Protein AF-0000000071057669 (afdb_homodimer)

Organism: NCBI:txid439219

Solvent-accessible surface area (backbone atoms only — not comparable to full-atom values): 16662 Å² total; per-residue (Å²): 126,78,72,50,43,59,30,30,42,30,34,32,38,49,41,35,72,86,78,54,32,31,47,31,31,39,28,47,64,90,80,29,93,71,26,28,34,37,59,43,48,39,70,49,56,90,94,53,52,73,66,57,31,50,41,48,34,33,26,70,47,28,46,32,45,60,46,82,61,35,62,53,33,39,37,37,37,55,43,84,90,78,60,37,38,38,42,30,44,33,28,40,31,69,44,68,46,79,56,79,31,68,32,99,72,26,52,47,43,78,41,47,51,66,41,51,75,70,61,74,53,66,58,16,83,66,39,69,65,53,49,48,38,76,74,36,92,80,28,28,34,42,39,40,48,66,48,98,86,66,45,80,39,80,46,81,61,127,78,72,50,45,59,30,31,43,30,35,34,38,47,41,35,73,86,77,55,33,33,47,30,29,40,28,47,62,90,80,30,92,71,26,28,34,37,59,43,48,38,72,46,57,91,95,53,53,73,66,58,30,52,41,50,33,34,26,71,48,28,44,31,47,61,48,82,59,36,63,52,34,39,38,36,36,54,43,84,90,78,60,36,37,38,41,30,45,32,29,41,31,69,44,67,45,80,56,80,31,66,32,99,71,26,51,46,44,78,41,47,51,67,42,52,74,71,61,75,53,65,57,16,84,66,39,69,64,52,49,48,38,76,72,36,94,77,28,29,34,40,41,42,46,66,47,98,85,66,45,79,39,80,45,80,61

Sequence (314 aa):
MSRSENVILTNMCLIEDGQGNIVMQIRDSDRYDWSGAVLPGGHIENFESLYASVVREVYEETGLTIFHPRLVGMKHFHLRKTGQRYLVFLYKVTEYQGKLRDSEEGKVVWISRKDLEKGRIELAESMTETLQVFESKDISELFYERDESDDLQQYYFMSRSENVILTNMCLIEDGQGNIVMQIRDSDRYDWSGAVLPGGHIENFESLYASVVREVYEETGLTIFHPRLVGMKHFHLRKTGQRYLVFLYKVTEYQGKLRDSEEGKVVWISRKDLEKGRIELAESMTETLQVFESKDISELFYERDESDDLQQYYF

Structure (mmCIF, N/CA/C/O backbone):
data_AF-0000000071057669-model_v1
#
loop_
_entity.id
_entity.type
_entity.pdbx_description
1 polymer '8-oxo-dGTP diphosphatase'
#
loop_
_atom_site.group_PDB
_atom_site.id
_atom_site.type_symbol
_atom_site.label_atom_id
_atom_site.label_alt_id
_atom_site.label_comp_id
_atom_site.label_asym_id
_atom_site.label_entity_id
_atom_site.label_seq_id
_atom_site.pdbx_PDB_ins_code
_atom_site.Cartn_x
_atom_site.Cartn_y
_atom_site.Cartn_z
_atom_site.occupancy
_atom_site.B_iso_or_equiv
_atom_site.auth_seq_id
_atom_site.auth_comp_id
_atom_site.auth_asym_id
_atom_site.auth_atom_id
_atom_site.pdbx_PDB_model_num
ATOM 1 N N . MET A 1 1 ? 17.641 8.203 15.25 1 45.56 1 MET A N 1
ATOM 2 C CA . MET A 1 1 ? 17.844 6.863 14.703 1 45.56 1 MET A CA 1
ATOM 3 C C . MET A 1 1 ? 17.219 6.734 13.32 1 45.56 1 MET A C 1
ATOM 5 O O . MET A 1 1 ? 16.266 7.453 13 1 45.56 1 MET A O 1
ATOM 9 N N . SER A 1 2 ? 17.953 5.938 12.477 1 58.44 2 SER A N 1
ATOM 10 C CA . SER A 1 2 ? 17.594 5.961 11.062 1 58.44 2 SER A CA 1
ATOM 11 C C . SER A 1 2 ? 16.125 5.578 10.859 1 58.44 2 SER A C 1
ATOM 13 O O . SER A 1 2 ? 15.648 4.602 11.438 1 58.44 2 SER A O 1
ATOM 15 N N . ARG A 1 3 ? 15.312 6.438 10.461 1 85.12 3 ARG A N 1
ATOM 16 C CA . ARG A 1 3 ? 13.875 6.258 10.312 1 85.12 3 ARG A CA 1
ATOM 17 C C . ARG A 1 3 ? 13.562 5.293 9.172 1 85.12 3 ARG A C 1
ATOM 19 O O . ARG A 1 3 ? 12.398 4.977 8.922 1 85.12 3 ARG A O 1
ATOM 26 N N . SER A 1 4 ? 14.758 4.699 8.719 1 89.31 4 SER A N 1
ATOM 27 C CA . SER A 1 4 ? 14.594 3.717 7.656 1 89.31 4 SER A CA 1
ATOM 28 C C . SER A 1 4 ? 14.727 2.295 8.188 1 89.31 4 SER A C 1
ATOM 30 O O . SER A 1 4 ? 15.266 2.082 9.281 1 89.31 4 SER A O 1
ATOM 32 N N . GLU A 1 5 ? 14.102 1.32 7.527 1 92.75 5 GLU A N 1
ATOM 33 C CA . GLU A 1 5 ? 14.242 -0.097 7.852 1 92.75 5 GLU A CA 1
ATOM 34 C C . GLU A 1 5 ? 14.477 -0.929 6.594 1 92.75 5 GLU A C 1
ATOM 36 O O . GLU A 1 5 ? 14.141 -0.501 5.488 1 92.75 5 GLU A O 1
ATOM 41 N N . ASN A 1 6 ? 15.195 -2.102 6.805 1 92.69 6 ASN A N 1
ATOM 42 C CA . ASN A 1 6 ? 15.398 -3.037 5.707 1 92.69 6 ASN A CA 1
ATOM 43 C C . ASN A 1 6 ? 14.125 -3.809 5.379 1 92.69 6 ASN A C 1
ATOM 45 O O . ASN A 1 6 ? 13.578 -4.504 6.238 1 92.69 6 ASN A O 1
ATOM 49 N N . VAL A 1 7 ? 13.664 -3.666 4.133 1 97.12 7 VAL A N 1
ATOM 50 C CA . VAL A 1 7 ? 12.367 -4.219 3.754 1 97.12 7 VAL A CA 1
ATOM 51 C C . VAL A 1 7 ? 12.5 -4.996 2.447 1 97.12 7 VAL A C 1
ATOM 53 O O . VAL A 1 7 ? 13.203 -4.566 1.529 1 97.12 7 VAL A O 1
ATOM 56 N N . ILE A 1 8 ? 11.945 -6.156 2.416 1 97.75 8 ILE A N 1
ATOM 57 C CA . ILE A 1 8 ? 11.742 -6.859 1.155 1 97.75 8 ILE A CA 1
ATOM 58 C C . ILE A 1 8 ? 10.414 -6.438 0.535 1 97.75 8 ILE A C 1
ATOM 60 O O . ILE A 1 8 ? 9.359 -6.547 1.171 1 97.75 8 ILE A O 1
ATOM 64 N N . LEU A 1 9 ? 10.445 -5.934 -0.672 1 98.44 9 LEU A N 1
ATOM 65 C CA . LEU A 1 9 ? 9.266 -5.445 -1.375 1 98.44 9 LEU A CA 1
ATOM 66 C C . LEU A 1 9 ? 8.859 -6.41 -2.484 1 98.44 9 LEU A C 1
ATOM 68 O O . LEU A 1 9 ? 9.68 -6.758 -3.342 1 98.44 9 LEU A O 1
ATOM 72 N N . THR A 1 10 ? 7.59 -6.824 -2.475 1 98.56 10 THR A N 1
ATOM 73 C CA . THR A 1 10 ? 7.059 -7.719 -3.496 1 98.56 10 THR A CA 1
ATOM 74 C C . THR A 1 10 ? 5.637 -7.316 -3.881 1 98.56 10 THR A C 1
ATOM 76 O O . THR A 1 10 ? 5.047 -6.43 -3.256 1 98.56 10 THR A O 1
ATOM 79 N N . ASN A 1 11 ? 5.184 -7.855 -4.926 1 98.69 11 ASN A N 1
ATOM 80 C CA . ASN A 1 11 ? 3.797 -7.66 -5.34 1 98.69 11 ASN A CA 1
ATOM 81 C C . ASN A 1 11 ? 3.127 -8.984 -5.695 1 98.69 11 ASN A C 1
ATOM 83 O O . ASN A 1 11 ? 3.801 -10.008 -5.84 1 98.69 11 ASN A O 1
ATOM 87 N N . MET A 1 12 ? 1.892 -9.008 -5.656 1 98.62 12 MET A N 1
ATOM 88 C CA . MET A 1 12 ? 1.019 -10.062 -6.164 1 98.62 12 MET A CA 1
ATOM 89 C C . MET A 1 12 ? -0.154 -9.469 -6.941 1 98.62 12 MET A C 1
ATOM 91 O O . MET A 1 12 ? -0.666 -8.406 -6.586 1 98.62 12 MET A O 1
ATOM 95 N N . CYS A 1 13 ? -0.623 -10.211 -7.914 1 98.81 13 CYS A N 1
ATOM 96 C CA . CYS A 1 13 ? -1.657 -9.648 -8.773 1 98.81 13 CYS A CA 1
ATOM 97 C C . CYS A 1 13 ? -2.754 -10.672 -9.047 1 98.81 13 CYS A C 1
ATOM 99 O O . CYS A 1 13 ? -2.473 -11.797 -9.469 1 98.81 13 CYS A O 1
ATOM 101 N N . LEU A 1 14 ? -3.918 -10.336 -8.766 1 98.75 14 LEU A N 1
ATOM 102 C CA . LEU A 1 14 ? -5.086 -11.117 -9.164 1 98.75 14 LEU A CA 1
ATOM 103 C C . LEU A 1 14 ? -5.629 -10.641 -10.508 1 98.75 14 LEU A C 1
ATOM 105 O O . LEU A 1 14 ? -6.164 -9.531 -10.609 1 98.75 14 LEU A O 1
ATOM 109 N N . ILE A 1 15 ? -5.449 -11.383 -11.523 1 98.81 15 ILE A N 1
ATOM 110 C CA . ILE A 1 15 ? -5.973 -11.109 -12.859 1 98.81 15 ILE A CA 1
ATOM 111 C C . ILE A 1 15 ? -7.293 -11.852 -13.062 1 98.81 15 ILE A C 1
ATOM 113 O O . ILE A 1 15 ? -7.348 -13.078 -12.938 1 98.81 15 ILE A O 1
ATOM 117 N N . GLU A 1 16 ? -8.281 -11.164 -13.328 1 98 16 GLU A N 1
ATOM 118 C CA . GLU A 1 16 ? -9.578 -11.812 -13.516 1 98 16 GLU A CA 1
ATOM 119 C C . GLU A 1 16 ? -10.164 -11.484 -14.891 1 98 16 GLU A C 1
ATOM 121 O O . GLU A 1 16 ? -9.906 -10.406 -15.438 1 98 16 GLU A O 1
ATOM 126 N N . ASP A 1 17 ? -11 -12.383 -15.453 1 97.25 17 ASP A N 1
ATOM 127 C CA . ASP A 1 17 ? -11.516 -12.219 -16.812 1 97.25 17 ASP A CA 1
ATOM 128 C C . ASP A 1 17 ? -12.953 -11.703 -16.797 1 97.25 17 ASP A C 1
ATOM 130 O O . ASP A 1 17 ? -13.586 -11.586 -17.844 1 97.25 17 ASP A O 1
ATOM 134 N N . GLY A 1 18 ? -13.547 -11.453 -15.711 1 94.19 18 GLY A N 1
ATOM 135 C CA . GLY A 1 18 ? -14.922 -10.984 -15.617 1 94.19 18 GLY A CA 1
ATOM 136 C C . GLY A 1 18 ? -15.938 -12.109 -15.719 1 94.19 18 GLY A C 1
ATOM 137 O O . GLY A 1 18 ? -17.141 -11.867 -15.625 1 94.19 18 GLY A O 1
ATOM 138 N N . GLN A 1 19 ? -15.477 -13.328 -15.883 1 95.31 19 GLN A N 1
ATOM 139 C CA . GLN A 1 19 ? -16.359 -14.477 -16.031 1 95.31 19 GLN A CA 1
ATOM 140 C C . GLN A 1 19 ? -16.172 -15.461 -14.875 1 95.31 19 GLN A C 1
ATOM 142 O O . GLN A 1 19 ? -16.562 -16.625 -14.977 1 95.31 19 GLN A O 1
ATOM 147 N N . GLY A 1 20 ? -15.523 -14.977 -13.875 1 95.31 20 GLY A N 1
ATOM 148 C CA . GLY A 1 20 ? -15.375 -15.812 -12.695 1 95.31 20 GLY A CA 1
ATOM 149 C C . GLY A 1 20 ? -14.07 -16.594 -12.672 1 95.31 20 GLY A C 1
ATOM 150 O O . GLY A 1 20 ? -13.898 -17.484 -11.844 1 95.31 20 GLY A O 1
ATOM 151 N N . ASN A 1 21 ? -13.18 -16.312 -13.57 1 97.75 21 ASN A N 1
ATOM 152 C CA . ASN A 1 21 ? -11.891 -17 -13.609 1 97.75 21 ASN A CA 1
ATOM 153 C C . ASN A 1 21 ? -10.75 -16.047 -13.227 1 97.75 21 ASN A C 1
ATOM 155 O O . ASN A 1 21 ? -10.805 -14.859 -13.531 1 97.75 21 ASN A O 1
ATOM 159 N N . ILE A 1 22 ? -9.758 -16.672 -12.578 1 98.38 22 ILE A N 1
ATOM 160 C CA . ILE A 1 22 ? -8.562 -15.914 -12.242 1 98.38 22 ILE A CA 1
ATOM 161 C C . ILE A 1 22 ? -7.32 -16.656 -12.719 1 98.38 22 ILE A C 1
ATOM 163 O O . ILE A 1 22 ? -7.359 -17.875 -12.914 1 98.38 22 ILE A O 1
ATOM 167 N N . VAL A 1 23 ? -6.199 -15.961 -12.945 1 98.38 23 VAL A N 1
ATOM 168 C CA . VAL A 1 23 ? -4.934 -16.547 -13.367 1 98.38 23 VAL A CA 1
ATOM 169 C C . VAL A 1 23 ? -4.129 -16.969 -12.133 1 98.38 23 VAL A C 1
ATOM 171 O O . VAL A 1 23 ? -3.908 -16.172 -11.227 1 98.38 23 VAL A O 1
ATOM 174 N N . MET A 1 24 ? -3.697 -18.188 -12.109 1 97.56 24 MET A N 1
ATOM 175 C CA . MET A 1 24 ? -2.801 -18.656 -11.055 1 97.56 24 MET A CA 1
ATOM 176 C C . MET A 1 24 ? -1.638 -19.453 -11.641 1 97.56 24 MET A C 1
ATOM 178 O O . MET A 1 24 ? -1.725 -19.953 -12.758 1 97.56 24 MET A O 1
ATOM 182 N N . GLN A 1 25 ? -0.583 -19.406 -10.906 1 95.88 25 GLN A N 1
ATOM 183 C CA . GLN A 1 25 ? 0.592 -20.219 -11.219 1 95.88 25 GLN A CA 1
ATOM 184 C C . GLN A 1 25 ? 0.682 -21.422 -10.297 1 95.88 25 GLN A C 1
ATOM 186 O O . GLN A 1 25 ? 0.609 -21.297 -9.078 1 95.88 25 GLN A O 1
ATOM 191 N N . ILE A 1 26 ? 0.796 -22.562 -10.883 1 93.56 26 ILE A N 1
ATOM 192 C CA . ILE A 1 26 ? 0.936 -23.797 -10.109 1 93.56 26 ILE A CA 1
ATOM 193 C C . ILE A 1 26 ? 2.416 -24.094 -9.875 1 93.56 26 ILE A C 1
ATOM 195 O O . ILE A 1 26 ? 3.146 -24.406 -10.812 1 93.56 26 ILE A O 1
ATOM 199 N N . ARG A 1 27 ? 2.773 -23.906 -8.656 1 87.69 27 ARG A N 1
ATOM 200 C CA . ARG A 1 27 ? 4.172 -24.156 -8.32 1 87.69 27 ARG A CA 1
ATOM 201 C C . ARG A 1 27 ? 4.398 -25.609 -7.965 1 87.69 27 ARG A C 1
ATOM 203 O O . ARG A 1 27 ? 3.59 -26.219 -7.254 1 87.69 27 ARG A O 1
ATOM 210 N N . ASP A 1 28 ? 5.434 -26.078 -8.484 1 76.94 28 ASP A N 1
ATOM 211 C CA . ASP A 1 28 ? 5.777 -27.484 -8.336 1 76.94 28 ASP A CA 1
ATOM 212 C C . ASP A 1 28 ? 6.383 -27.766 -6.965 1 76.94 28 ASP A C 1
ATOM 214 O O . ASP A 1 28 ? 7.309 -27.078 -6.539 1 76.94 28 ASP A O 1
ATOM 218 N N . SER A 1 29 ? 5.91 -28.766 -6.27 1 68.62 29 SER A N 1
ATOM 219 C CA . SER A 1 29 ? 6.348 -29.141 -4.93 1 68.62 29 SER A CA 1
ATOM 220 C C . SER A 1 29 ? 7.801 -29.594 -4.93 1 68.62 29 SER A C 1
ATOM 222 O O . SER A 1 29 ? 8.477 -29.531 -3.9 1 68.62 29 SER A O 1
ATOM 224 N N . ASP A 1 30 ? 8.148 -30.094 -6.023 1 68.06 30 ASP A N 1
ATOM 225 C CA . ASP A 1 30 ? 9.523 -30.578 -6.066 1 68.06 30 ASP A CA 1
ATOM 226 C C . ASP A 1 30 ? 10.523 -29.438 -6.09 1 68.06 30 ASP A C 1
ATOM 228 O O . ASP A 1 30 ? 11.688 -29.609 -5.727 1 68.06 30 ASP A O 1
ATOM 232 N N . ARG A 1 31 ? 10.031 -28.281 -6.453 1 65.62 31 ARG A N 1
ATOM 233 C CA . ARG A 1 31 ? 10.945 -27.172 -6.703 1 65.62 31 ARG A CA 1
ATOM 234 C C . ARG A 1 31 ? 10.766 -26.062 -5.664 1 65.62 31 ARG A C 1
ATOM 236 O O . ARG A 1 31 ? 11.695 -25.312 -5.391 1 65.62 31 ARG A O 1
ATOM 243 N N . TYR A 1 32 ? 9.5 -26.125 -5.098 1 68.19 32 TYR A N 1
ATOM 244 C CA . TYR A 1 32 ? 9.227 -24.969 -4.242 1 68.19 32 TYR A CA 1
ATOM 245 C C . TYR A 1 32 ? 8.719 -25.406 -2.877 1 68.19 32 TYR A C 1
ATOM 247 O O . TYR A 1 32 ? 7.891 -26.328 -2.781 1 68.19 32 TYR A O 1
ATOM 255 N N . ASP A 1 33 ? 9.273 -24.828 -1.862 1 66.19 33 ASP A N 1
ATOM 256 C CA . ASP A 1 33 ? 8.75 -25.047 -0.52 1 66.19 33 ASP A CA 1
ATOM 257 C C . ASP A 1 33 ? 7.312 -24.531 -0.404 1 66.19 33 ASP A C 1
ATOM 259 O O . ASP A 1 33 ? 6.477 -25.156 0.256 1 66.19 33 ASP A O 1
ATOM 263 N N . TRP A 1 34 ? 7.18 -23.469 -1.104 1 67.56 34 TRP A N 1
ATOM 264 C CA . TRP A 1 34 ? 5.852 -22.859 -1.199 1 67.56 34 TRP A CA 1
ATOM 265 C C . TRP A 1 34 ? 5.102 -23.406 -2.412 1 67.56 34 TRP A C 1
ATOM 267 O O . TRP A 1 34 ? 5.012 -22.719 -3.441 1 67.56 34 TRP A O 1
ATOM 277 N N . SER A 1 35 ? 4.531 -24.672 -2.24 1 80.88 35 SER A N 1
ATOM 278 C CA . SER A 1 35 ? 3.918 -25.391 -3.352 1 80.88 35 SER A CA 1
ATOM 279 C C . SER A 1 35 ? 2.408 -25.172 -3.387 1 80.88 35 SER A C 1
ATOM 281 O O . SER A 1 35 ? 1.811 -24.781 -2.385 1 80.88 35 SER A O 1
ATOM 283 N N . GLY A 1 36 ? 1.911 -25.328 -4.617 1 91.75 36 GLY A N 1
ATOM 284 C CA . GLY A 1 36 ? 0.492 -25.109 -4.844 1 91.75 36 GLY A CA 1
ATOM 285 C C . GLY A 1 36 ? 0.209 -23.922 -5.75 1 91.75 36 GLY A C 1
ATOM 286 O O . GLY A 1 36 ? 1.124 -23.375 -6.371 1 91.75 36 GLY A O 1
ATOM 287 N N . ALA A 1 37 ? -1.089 -23.594 -5.816 1 95.56 37 ALA A N 1
ATOM 288 C CA . ALA A 1 37 ? -1.513 -22.484 -6.672 1 95.56 37 ALA A CA 1
ATOM 289 C C . ALA A 1 37 ? -1.277 -21.141 -5.992 1 95.56 37 ALA A C 1
ATOM 291 O O . ALA A 1 37 ? -1.647 -20.953 -4.828 1 95.56 37 ALA A O 1
ATOM 292 N N . VAL A 1 38 ? -0.655 -20.266 -6.688 1 96.38 38 VAL A N 1
ATOM 293 C CA . VAL A 1 38 ? -0.36 -18.938 -6.176 1 96.38 38 VAL A CA 1
ATOM 294 C C . VAL A 1 38 ? -0.721 -17.891 -7.223 1 96.38 38 VAL A C 1
ATOM 296 O O . VAL A 1 38 ? -0.849 -18.203 -8.406 1 96.38 38 VAL A O 1
ATOM 299 N N . LEU A 1 39 ? -0.945 -16.719 -6.812 1 97.81 39 LEU A N 1
ATOM 300 C CA . LEU A 1 39 ? -1.075 -15.594 -7.738 1 97.81 39 LEU A CA 1
ATOM 301 C C . LEU A 1 39 ? 0.286 -15.172 -8.281 1 97.81 39 LEU A C 1
ATOM 303 O O . LEU A 1 39 ? 1.296 -15.266 -7.578 1 97.81 39 LEU A O 1
ATOM 307 N N . PRO A 1 40 ? 0.319 -14.75 -9.508 1 97.5 40 PRO A N 1
ATOM 308 C CA . PRO A 1 40 ? 1.592 -14.25 -10.031 1 97.5 40 PRO A CA 1
ATOM 309 C C . PRO A 1 40 ? 2.07 -12.992 -9.312 1 97.5 40 PRO A C 1
ATOM 311 O O . PRO A 1 40 ? 1.257 -12.234 -8.773 1 97.5 40 PRO A O 1
ATOM 314 N N . GLY A 1 41 ? 3.293 -12.75 -9.25 1 97.12 41 GLY A N 1
ATOM 315 C CA . GLY A 1 41 ? 3.941 -11.625 -8.602 1 97.12 41 GLY A CA 1
ATOM 316 C C . GLY A 1 41 ? 5.426 -11.836 -8.383 1 97.12 41 GLY A C 1
ATOM 317 O O . GLY A 1 41 ? 5.98 -12.859 -8.781 1 97.12 41 GLY A O 1
ATOM 318 N N . GLY A 1 42 ? 6.043 -10.867 -7.762 1 96.75 42 GLY A N 1
ATOM 319 C CA . GLY A 1 42 ? 7.473 -10.992 -7.539 1 96.75 42 GLY A CA 1
ATOM 320 C C . GLY A 1 42 ? 8.086 -9.789 -6.852 1 96.75 42 GLY A C 1
ATOM 321 O O . GLY A 1 42 ? 7.367 -8.977 -6.258 1 96.75 42 GLY A O 1
ATOM 322 N N . HIS A 1 43 ? 9.359 -9.734 -6.914 1 97.75 43 HIS A N 1
ATOM 323 C CA . HIS A 1 43 ? 10.102 -8.695 -6.211 1 97.75 43 HIS A CA 1
ATOM 324 C C . HIS A 1 43 ? 10.008 -7.363 -6.941 1 97.75 43 HIS A C 1
ATOM 326 O O . HIS A 1 43 ? 9.945 -7.328 -8.172 1 97.75 43 HIS A O 1
ATOM 332 N N . ILE A 1 44 ? 9.945 -6.336 -6.176 1 98.06 44 ILE A N 1
ATOM 333 C CA . ILE A 1 44 ? 10.039 -4.977 -6.699 1 98.06 44 ILE A CA 1
ATOM 334 C C . ILE A 1 44 ? 11.492 -4.523 -6.707 1 98.06 44 ILE A C 1
ATOM 336 O O . ILE A 1 44 ? 12.164 -4.535 -5.668 1 98.06 44 ILE A O 1
ATOM 340 N N . GLU A 1 45 ? 12.016 -4.133 -7.816 1 96.38 45 GLU A N 1
ATOM 341 C CA . GLU A 1 45 ? 13.414 -3.729 -7.938 1 96.38 45 GLU A CA 1
ATOM 342 C C . GLU A 1 45 ? 13.617 -2.295 -7.457 1 96.38 45 GLU A C 1
ATOM 344 O O . GLU A 1 45 ? 12.695 -1.485 -7.488 1 96.38 45 GLU A O 1
ATOM 349 N N . ASN A 1 46 ? 14.797 -2.041 -7.082 1 94.31 46 ASN A N 1
ATOM 350 C CA . ASN A 1 46 ? 15.133 -0.686 -6.656 1 94.31 46 ASN A CA 1
ATOM 351 C C . ASN A 1 46 ? 14.906 0.327 -7.773 1 94.31 46 ASN A C 1
ATOM 353 O O . ASN A 1 46 ? 15.234 0.062 -8.93 1 94.31 46 ASN A O 1
ATOM 357 N N . PHE A 1 47 ? 14.18 1.485 -7.477 1 94.12 47 PHE A N 1
ATOM 358 C CA . PHE A 1 47 ? 13.938 2.646 -8.32 1 94.12 47 PHE A CA 1
ATOM 359 C C . PHE A 1 47 ? 12.812 2.371 -9.312 1 94.12 47 PHE A C 1
ATOM 361 O O . PHE A 1 47 ? 12.5 3.215 -10.156 1 94.12 47 PHE A O 1
ATOM 368 N N . GLU A 1 48 ? 12.242 1.202 -9.172 1 95.62 48 GLU A N 1
ATOM 369 C CA . GLU A 1 48 ? 11.055 0.865 -9.953 1 95.62 48 GLU A CA 1
ATOM 370 C C . GLU A 1 48 ? 9.781 1.324 -9.258 1 95.62 48 GLU A C 1
ATOM 372 O O . GLU A 1 48 ? 9.672 1.223 -8.031 1 95.62 48 GLU A O 1
ATOM 377 N N . SER A 1 49 ? 8.812 1.881 -10.062 1 98.12 49 SER A N 1
ATOM 378 C CA . SER A 1 49 ? 7.504 2.129 -9.469 1 98.12 49 SER A CA 1
ATOM 379 C C . SER A 1 49 ? 6.801 0.824 -9.109 1 98.12 49 SER A C 1
ATOM 381 O O . SER A 1 49 ? 7.16 -0.24 -9.617 1 98.12 49 SER A O 1
ATOM 383 N N . LEU A 1 50 ? 5.859 0.89 -8.25 1 98.75 50 LEU A N 1
ATOM 384 C CA . LEU A 1 50 ? 5.07 -0.286 -7.902 1 98.75 50 LEU A CA 1
ATOM 385 C C . LEU A 1 50 ? 4.293 -0.799 -9.109 1 98.75 50 LEU A C 1
ATOM 387 O O . LEU A 1 50 ? 4.277 -2.002 -9.375 1 98.75 50 LEU A O 1
ATOM 391 N N . TYR A 1 51 ? 3.818 0.117 -9.875 1 98.56 51 TYR A N 1
ATOM 392 C CA . TYR A 1 51 ? 3.094 -0.179 -11.102 1 98.56 51 TYR A CA 1
ATOM 393 C C . TYR A 1 51 ? 3.984 -0.913 -12.102 1 98.56 51 TYR A C 1
ATOM 395 O O . TYR A 1 51 ? 3.611 -1.97 -12.617 1 98.56 51 TYR A O 1
ATOM 403 N N . ALA A 1 52 ? 5.117 -0.354 -12.359 1 98.5 52 ALA A N 1
ATOM 404 C CA . ALA A 1 52 ? 6.023 -0.957 -13.336 1 98.5 52 ALA A CA 1
ATOM 405 C C . ALA A 1 52 ? 6.414 -2.371 -12.914 1 98.5 52 ALA A C 1
ATOM 407 O O . ALA A 1 52 ? 6.543 -3.262 -13.758 1 98.5 52 ALA A O 1
ATOM 408 N N . SER A 1 53 ? 6.609 -2.547 -11.641 1 98.62 53 SER A N 1
ATOM 409 C CA . SER A 1 53 ? 7.023 -3.85 -11.141 1 98.62 53 SER A CA 1
ATOM 410 C C .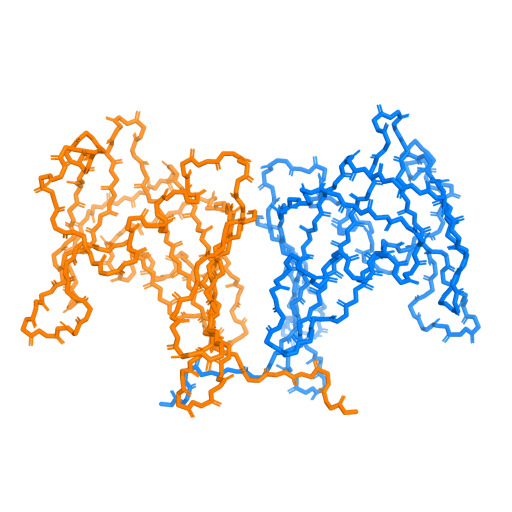 SER A 1 53 ? 5.945 -4.902 -11.383 1 98.62 53 SER A C 1
ATOM 412 O O . SER A 1 53 ? 6.246 -6.016 -11.82 1 98.62 53 SER A O 1
ATOM 414 N N . VAL A 1 54 ? 4.656 -4.598 -11.086 1 98.81 54 VAL A N 1
ATOM 415 C CA . VAL A 1 54 ? 3.604 -5.602 -11.219 1 98.81 54 VAL A CA 1
ATOM 416 C C . VAL A 1 54 ? 3.355 -5.898 -12.695 1 98.81 54 VAL A C 1
ATOM 418 O O . VAL A 1 54 ? 3.107 -7.047 -13.07 1 98.81 54 VAL A O 1
ATOM 421 N N . VAL A 1 55 ? 3.473 -4.895 -13.531 1 98.75 55 VAL A N 1
ATOM 422 C CA . VAL A 1 55 ? 3.33 -5.102 -14.969 1 98.75 55 VAL A CA 1
ATOM 423 C C . VAL A 1 55 ? 4.449 -6.008 -15.477 1 98.75 55 VAL A C 1
ATOM 425 O O . VAL A 1 55 ? 4.195 -6.965 -16.219 1 98.75 55 VAL A O 1
ATOM 428 N N . ARG A 1 56 ? 5.672 -5.742 -15.047 1 98.56 56 ARG A N 1
ATOM 429 C CA . ARG A 1 56 ? 6.832 -6.527 -15.461 1 98.56 56 ARG A CA 1
ATOM 430 C C . ARG A 1 56 ? 6.719 -7.969 -14.977 1 98.56 56 ARG A C 1
ATOM 432 O O . ARG A 1 56 ? 6.844 -8.906 -15.758 1 98.56 56 ARG A O 1
ATOM 439 N N . GLU A 1 57 ? 6.484 -8.18 -13.641 1 98 57 GLU A N 1
ATOM 440 C CA . GLU A 1 57 ? 6.434 -9.508 -13.047 1 98 57 GLU A CA 1
ATOM 441 C C . GLU A 1 57 ? 5.328 -10.352 -13.672 1 98 57 GLU A C 1
ATOM 443 O O . GLU A 1 57 ? 5.52 -11.539 -13.945 1 98 57 GLU A O 1
ATOM 448 N N . VAL A 1 58 ? 4.133 -9.766 -13.922 1 98.31 58 VAL A N 1
ATOM 449 C CA . VAL A 1 58 ? 3.02 -10.492 -14.508 1 98.31 58 VAL A CA 1
ATOM 450 C C . VAL A 1 58 ? 3.383 -10.938 -15.93 1 98.31 58 VAL A C 1
ATOM 452 O O . VAL A 1 58 ? 3.141 -12.078 -16.312 1 98.31 58 VAL A O 1
ATOM 455 N N . TYR A 1 59 ? 3.979 -10.031 -16.641 1 98.31 59 TYR A N 1
ATOM 456 C CA . TYR A 1 59 ? 4.375 -10.391 -18 1 98.31 59 TYR A CA 1
ATOM 457 C C . TYR A 1 59 ? 5.398 -11.523 -18 1 98.31 59 TYR A C 1
ATOM 459 O O . TYR A 1 59 ? 5.258 -12.5 -18.734 1 98.31 59 TYR A O 1
ATOM 467 N N . GLU A 1 60 ? 6.418 -11.383 -17.219 1 97.12 60 GLU A N 1
ATOM 468 C CA . GLU A 1 60 ? 7.492 -12.367 -17.141 1 97.12 60 GLU A CA 1
ATOM 469 C C . GLU A 1 60 ? 6.953 -13.742 -16.75 1 97.12 60 GLU A C 1
ATOM 471 O O . GLU A 1 60 ? 7.41 -14.758 -17.266 1 97.12 60 GLU A O 1
ATOM 476 N N . GLU A 1 61 ? 5.961 -13.773 -15.852 1 96.69 61 GLU A N 1
ATOM 477 C CA . GLU A 1 61 ? 5.527 -15.047 -15.281 1 96.69 61 GLU A CA 1
ATOM 478 C C . GLU A 1 61 ? 4.371 -15.648 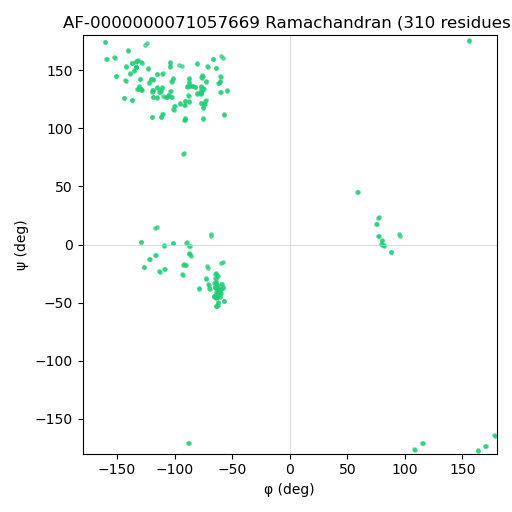-16.078 1 96.69 61 GLU A C 1
ATOM 480 O O . GLU A 1 61 ? 4.176 -16.859 -16.078 1 96.69 61 GLU A O 1
ATOM 485 N N . THR A 1 62 ? 3.557 -14.82 -16.781 1 97.75 62 THR A N 1
ATOM 486 C CA . THR A 1 62 ? 2.307 -15.352 -17.312 1 97.75 62 THR A CA 1
ATOM 487 C C . THR A 1 62 ? 2.203 -15.086 -18.812 1 97.75 62 THR A C 1
ATOM 489 O O . THR A 1 62 ? 1.362 -15.68 -19.484 1 97.75 62 THR A O 1
ATOM 492 N N . GLY A 1 63 ? 2.957 -14.148 -19.328 1 97.94 63 GLY A N 1
ATOM 493 C CA . GLY A 1 63 ? 2.863 -13.758 -20.719 1 97.94 63 GLY A CA 1
ATOM 494 C C . GLY A 1 63 ? 1.83 -12.672 -20.953 1 97.94 63 GLY A C 1
ATOM 495 O O . GLY A 1 63 ? 1.761 -12.102 -22.047 1 97.94 63 GLY A O 1
ATOM 496 N N . LEU A 1 64 ? 1.061 -12.281 -20.016 1 98.5 64 LEU A N 1
ATOM 497 C CA . LEU A 1 64 ? 0.017 -11.281 -20.188 1 98.5 64 LEU A CA 1
ATOM 498 C C . LEU A 1 64 ? 0.566 -9.875 -19.938 1 98.5 64 LEU A C 1
ATOM 500 O O . LEU A 1 64 ? 1.357 -9.672 -19.016 1 98.5 64 LEU A O 1
ATOM 504 N N . THR A 1 65 ? 0.224 -8.953 -20.766 1 98.69 65 THR A N 1
ATOM 505 C CA . THR A 1 65 ? 0.396 -7.531 -20.5 1 98.69 65 THR A CA 1
ATOM 506 C C . THR A 1 65 ? -0.853 -6.953 -19.844 1 98.69 65 THR A C 1
ATOM 508 O O . THR A 1 65 ? -1.947 -7.023 -20.406 1 98.69 65 THR A O 1
ATOM 511 N N . ILE A 1 66 ? -0.686 -6.445 -18.688 1 98.75 66 ILE A N 1
ATOM 512 C CA . ILE A 1 66 ? -1.848 -5.945 -17.953 1 98.75 66 ILE A CA 1
ATOM 513 C C . ILE A 1 66 ? -1.879 -4.422 -18.016 1 98.75 66 ILE A C 1
ATOM 515 O O . ILE A 1 66 ? -0.841 -3.779 -18.188 1 98.75 66 ILE A O 1
ATOM 519 N N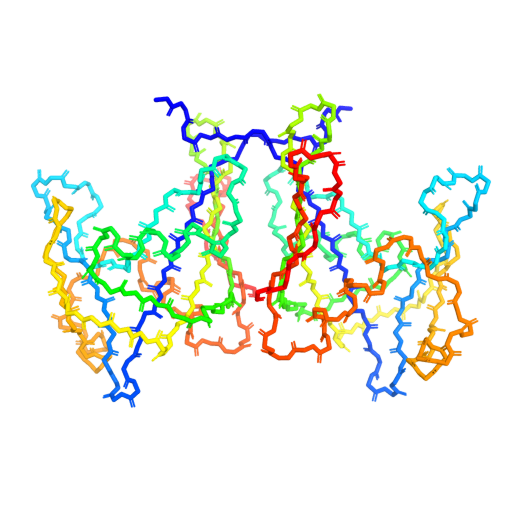 . PHE A 1 67 ? -3.098 -3.887 -17.828 1 98.19 67 PHE A N 1
ATOM 520 C CA . PHE A 1 67 ? -3.312 -2.445 -17.859 1 98.19 67 PHE A CA 1
ATOM 521 C C . PHE A 1 67 ? -4.117 -1.983 -16.656 1 98.19 67 PHE A C 1
ATOM 523 O O . PHE A 1 67 ? -5.07 -2.652 -16.25 1 98.19 67 PHE A O 1
ATOM 530 N N . HIS A 1 68 ? -3.705 -0.908 -16.047 1 97.31 68 HIS A N 1
ATOM 531 C CA . HIS A 1 68 ? -4.406 -0.209 -14.984 1 97.31 68 HIS A CA 1
ATOM 532 C C . HIS A 1 68 ? -4.633 -1.123 -13.781 1 97.31 68 HIS A C 1
ATOM 534 O O . HIS A 1 68 ? -5.75 -1.218 -13.273 1 97.31 68 HIS A O 1
ATOM 540 N N . PRO A 1 69 ? -3.584 -1.854 -13.391 1 98.12 69 PRO A N 1
ATOM 541 C CA . PRO A 1 69 ? -3.764 -2.588 -12.133 1 98.12 69 PRO A CA 1
ATOM 542 C C . PRO A 1 69 ? -4.043 -1.666 -10.945 1 98.12 69 PRO A C 1
ATOM 544 O O . PRO A 1 69 ? -3.486 -0.568 -10.867 1 98.12 69 PRO A O 1
ATOM 547 N N . ARG A 1 70 ? -4.859 -2.148 -10.07 1 95.94 70 ARG A N 1
ATOM 548 C CA . ARG A 1 70 ? -5.23 -1.345 -8.914 1 95.94 70 ARG A CA 1
ATOM 549 C C . ARG A 1 70 ? -4.73 -1.982 -7.621 1 95.94 70 ARG A C 1
ATOM 551 O O . ARG A 1 70 ? -4.852 -3.193 -7.43 1 95.94 70 ARG A O 1
ATOM 558 N N . LEU A 1 71 ? -4.156 -1.139 -6.781 1 97.88 71 LEU A N 1
ATOM 559 C CA . LEU A 1 71 ? -3.777 -1.597 -5.449 1 97.88 71 LEU A CA 1
ATOM 560 C C . LEU A 1 71 ? -5.008 -1.781 -4.57 1 97.88 71 LEU A C 1
ATOM 562 O O . LEU A 1 71 ? -5.777 -0.839 -4.363 1 97.88 71 LEU A O 1
ATOM 566 N N . VAL A 1 72 ? -5.191 -2.99 -4.008 1 96.62 72 VAL A N 1
ATOM 567 C CA . VAL A 1 72 ? -6.426 -3.221 -3.262 1 96.62 72 VAL A CA 1
ATOM 568 C C . VAL A 1 72 ? -6.098 -3.492 -1.794 1 96.62 72 VAL A C 1
ATOM 570 O O . VAL A 1 72 ? -7 -3.553 -0.953 1 96.62 72 VAL A O 1
ATOM 573 N N . GLY A 1 73 ? -4.809 -3.666 -1.489 1 97.88 73 GLY A N 1
ATOM 574 C CA . GLY A 1 73 ? -4.426 -3.914 -0.108 1 97.88 73 GLY A CA 1
ATOM 575 C C . GLY A 1 73 ? -2.977 -4.336 0.044 1 97.88 73 GLY A C 1
ATOM 576 O O . GLY A 1 73 ? -2.191 -4.23 -0.901 1 97.88 73 GLY A O 1
ATOM 577 N N . MET A 1 74 ? -2.658 -4.703 1.265 1 98.75 74 MET A N 1
ATOM 578 C CA . MET A 1 74 ? -1.313 -5.121 1.649 1 98.75 74 MET A CA 1
ATOM 579 C C . MET A 1 74 ? -1.349 -6.445 2.402 1 98.75 74 MET A C 1
ATOM 581 O O . MET A 1 74 ? -2.279 -6.707 3.168 1 98.75 74 MET A O 1
ATOM 585 N N . LYS A 1 75 ? -0.381 -7.188 2.123 1 98.62 75 LYS A N 1
ATOM 586 C CA . LYS A 1 75 ? -0.009 -8.305 2.986 1 98.62 75 LYS A CA 1
ATOM 587 C C . LYS A 1 75 ? 1.413 -8.141 3.516 1 98.62 75 LYS A C 1
ATOM 589 O O . LYS A 1 75 ? 2.326 -7.797 2.762 1 98.62 75 LYS A O 1
ATOM 594 N N . HIS A 1 76 ? 1.609 -8.352 4.84 1 98.44 76 HIS A N 1
ATOM 595 C CA . HIS A 1 76 ? 2.994 -8.203 5.273 1 98.44 76 HIS A CA 1
ATOM 596 C C . HIS A 1 76 ? 3.236 -8.914 6.598 1 98.44 76 HIS A C 1
ATOM 598 O O . HIS A 1 76 ? 2.287 -9.25 7.312 1 98.44 76 HIS A O 1
ATOM 604 N N . PHE A 1 77 ? 4.43 -9.188 6.867 1 97.56 77 PHE A N 1
ATOM 605 C CA . PHE A 1 77 ? 4.934 -9.891 8.039 1 97.56 77 PHE A CA 1
ATOM 606 C C . PHE A 1 77 ? 6.418 -9.617 8.234 1 97.56 77 PHE A C 1
ATOM 608 O O . PHE A 1 77 ? 7.039 -8.906 7.441 1 97.56 77 PHE A O 1
ATOM 615 N N . HIS A 1 78 ? 6.957 -10.117 9.336 1 96.38 78 HIS A N 1
ATOM 616 C CA . HIS A 1 78 ? 8.398 -10.062 9.586 1 96.38 78 HIS A CA 1
ATOM 617 C C . HIS A 1 78 ? 9.016 -11.453 9.57 1 96.38 78 HIS A C 1
ATOM 619 O O . HIS A 1 78 ? 8.469 -12.383 10.172 1 96.38 78 HIS A O 1
ATOM 625 N N . LEU A 1 79 ? 10.086 -11.531 8.828 1 94.5 79 LEU A N 1
ATOM 626 C CA . LEU A 1 79 ? 10.789 -12.805 8.758 1 94.5 79 LEU A CA 1
ATOM 627 C C . LEU A 1 79 ? 11.305 -13.219 10.125 1 94.5 79 LEU A C 1
ATOM 629 O O . LEU A 1 79 ? 11.891 -12.406 10.844 1 94.5 79 LEU A O 1
ATOM 633 N N . ARG A 1 80 ? 11.18 -14.461 10.414 1 91.06 80 ARG A N 1
ATOM 634 C CA . ARG A 1 80 ? 11.492 -14.969 11.742 1 91.06 80 ARG A CA 1
ATOM 635 C C . ARG A 1 80 ? 12.984 -14.836 12.039 1 91.06 80 ARG A C 1
ATOM 637 O O . ARG A 1 80 ? 13.375 -14.367 13.109 1 91.06 80 ARG A O 1
ATOM 644 N N . LYS A 1 81 ? 13.836 -15.172 11.141 1 90.75 81 LYS A N 1
ATOM 645 C CA . LYS A 1 81 ? 15.273 -15.273 11.375 1 90.75 81 LYS A CA 1
ATOM 646 C C . LYS A 1 81 ? 15.93 -13.891 11.367 1 90.75 81 LYS A C 1
ATOM 648 O O . LYS A 1 81 ? 16.75 -13.586 12.227 1 90.75 81 LYS A O 1
ATOM 653 N N . THR A 1 82 ? 15.531 -12.945 10.516 1 91.31 82 THR A N 1
ATOM 654 C CA . THR A 1 82 ? 16.25 -11.695 10.305 1 91.31 82 THR A CA 1
ATOM 655 C C . THR A 1 82 ? 15.484 -10.523 10.906 1 91.31 82 THR A C 1
ATOM 657 O O . THR A 1 82 ? 16.047 -9.453 11.117 1 91.31 82 THR A O 1
ATOM 660 N N . GLY A 1 83 ? 14.164 -10.758 11.086 1 92.19 83 GLY A N 1
ATOM 661 C CA . GLY A 1 83 ? 13.328 -9.656 11.555 1 92.19 83 GLY A CA 1
ATOM 662 C C . GLY A 1 83 ? 13 -8.648 10.469 1 92.19 83 GLY A C 1
ATOM 663 O O . GLY A 1 83 ? 12.398 -7.609 10.75 1 92.19 83 GLY A O 1
ATOM 664 N N . GLN A 1 84 ? 13.367 -8.961 9.258 1 94.88 84 GLN A N 1
ATOM 665 C CA . GLN A 1 84 ? 13.109 -8.055 8.148 1 94.88 84 GLN A CA 1
ATOM 666 C C . GLN A 1 84 ? 11.625 -8.039 7.781 1 94.88 84 GLN A C 1
ATOM 668 O O . GLN A 1 84 ? 10.977 -9.086 7.762 1 94.88 84 GLN A O 1
ATOM 673 N N . ARG A 1 85 ? 11.195 -6.863 7.484 1 96.94 85 ARG A N 1
ATOM 674 C CA . ARG A 1 85 ? 9.812 -6.723 7.043 1 96.94 85 ARG A CA 1
ATOM 675 C C . ARG A 1 85 ? 9.656 -7.18 5.598 1 96.94 85 ARG A C 1
ATOM 677 O O . ARG A 1 85 ? 10.477 -6.852 4.742 1 96.94 85 ARG A O 1
ATOM 684 N N . TYR A 1 86 ? 8.656 -7.961 5.398 1 97.62 86 TYR A N 1
ATOM 685 C CA . TYR A 1 86 ? 8.258 -8.438 4.078 1 97.62 86 TYR A CA 1
ATOM 686 C C . TYR A 1 86 ? 6.914 -7.844 3.668 1 97.62 86 TYR A C 1
ATOM 688 O O . TYR A 1 86 ? 5.879 -8.164 4.258 1 97.62 86 TYR A O 1
ATOM 696 N N . LEU A 1 87 ? 6.922 -6.91 2.664 1 98.56 87 LEU A N 1
ATOM 697 C CA . LEU A 1 87 ? 5.719 -6.254 2.17 1 98.56 87 LEU A CA 1
ATOM 698 C C . LEU A 1 87 ? 5.289 -6.844 0.832 1 98.56 87 LEU A C 1
ATOM 700 O O . LEU A 1 87 ? 6.109 -7.008 -0.073 1 98.56 87 LEU A O 1
ATOM 704 N N . VAL A 1 88 ? 4.02 -7.145 0.748 1 98.75 88 VAL A N 1
ATOM 705 C CA . VAL A 1 88 ? 3.424 -7.609 -0.501 1 98.75 88 VAL A CA 1
ATOM 706 C C . VAL A 1 88 ? 2.32 -6.648 -0.938 1 98.75 88 VAL A C 1
ATOM 708 O O . VAL A 1 88 ? 1.273 -6.559 -0.293 1 98.75 88 VAL A O 1
ATOM 711 N N . PHE A 1 89 ? 2.521 -5.906 -1.982 1 98.88 89 PHE A N 1
ATOM 712 C CA . PHE A 1 89 ? 1.495 -5.059 -2.574 1 98.88 89 PHE A CA 1
ATOM 713 C C . PHE A 1 89 ? 0.512 -5.887 -3.391 1 98.88 89 PHE A C 1
ATOM 715 O O . PHE A 1 89 ? 0.905 -6.57 -4.34 1 98.88 89 PHE A O 1
ATOM 722 N N . LEU A 1 90 ? -0.744 -5.84 -3.064 1 98.81 90 LEU A N 1
ATOM 723 C CA . LEU A 1 90 ? -1.757 -6.676 -3.697 1 98.81 90 LEU A CA 1
ATOM 724 C C . LEU A 1 90 ? -2.52 -5.898 -4.766 1 98.81 90 LEU A C 1
ATOM 726 O O . LEU A 1 90 ? -3.205 -4.922 -4.453 1 98.81 90 LEU A O 1
ATOM 730 N N . TYR A 1 91 ? -2.445 -6.371 -5.984 1 98.69 91 TYR A N 1
ATOM 731 C CA . TYR A 1 91 ? -3.066 -5.688 -7.113 1 98.69 91 TYR A CA 1
ATOM 732 C C . TYR A 1 91 ? -4.176 -6.539 -7.727 1 98.69 91 TYR A C 1
ATOM 734 O O . TYR A 1 91 ? -4.07 -7.766 -7.77 1 98.69 91 TYR A O 1
ATOM 742 N N . LYS A 1 92 ? -5.145 -5.938 -8.195 1 97.88 92 LYS A N 1
ATOM 743 C CA . LYS A 1 92 ? -6.211 -6.547 -8.984 1 97.88 92 LYS A CA 1
ATOM 744 C C . LYS A 1 92 ? -6.301 -5.918 -10.375 1 97.88 92 LYS A C 1
ATOM 746 O O . LYS A 1 92 ? -6.133 -4.707 -10.523 1 97.88 92 LYS A O 1
ATOM 751 N N . VAL A 1 93 ? -6.59 -6.738 -11.383 1 98.38 93 VAL A N 1
ATOM 752 C CA . VAL A 1 93 ? -6.66 -6.188 -12.734 1 98.38 93 VAL A CA 1
ATOM 753 C C . VAL A 1 93 ? -7.641 -7 -13.578 1 98.38 93 VAL A C 1
ATOM 755 O O . VAL A 1 93 ? -7.746 -8.219 -13.414 1 98.38 93 VAL A O 1
ATOM 758 N N . THR A 1 94 ? -8.344 -6.309 -14.469 1 97.88 94 THR A N 1
ATOM 759 C CA . THR A 1 94 ? -9.273 -6.961 -15.391 1 97.88 94 THR A CA 1
ATOM 760 C C . THR A 1 94 ? -8.891 -6.668 -16.844 1 97.88 94 THR A C 1
ATOM 762 O O . THR A 1 94 ? -9.445 -7.27 -17.766 1 97.88 94 THR A O 1
ATOM 765 N N . GLU A 1 95 ? -8.016 -5.73 -17.062 1 98.38 95 GLU A N 1
ATOM 766 C CA . GLU A 1 95 ? -7.598 -5.348 -18.406 1 98.38 95 GLU A CA 1
ATOM 767 C C . GLU A 1 95 ? -6.25 -5.961 -18.766 1 98.38 95 GLU A C 1
ATOM 769 O O . GLU A 1 95 ? -5.234 -5.645 -18.141 1 98.38 95 GLU A O 1
ATOM 774 N N . TYR A 1 96 ? -6.25 -6.785 -19.719 1 98.62 96 TYR A N 1
ATOM 775 C CA . TYR A 1 96 ? -5.027 -7.465 -20.141 1 98.62 96 TYR A CA 1
ATOM 776 C C . TYR A 1 96 ? -5.07 -7.824 -21.609 1 98.62 96 TYR A C 1
ATOM 778 O O . TYR A 1 96 ? -6.137 -7.805 -22.234 1 98.62 96 TYR A O 1
ATOM 786 N N . GLN A 1 97 ? -3.898 -8.062 -22.125 1 98.5 97 GLN A N 1
ATOM 787 C CA . GLN A 1 97 ? -3.73 -8.578 -23.484 1 98.5 97 GLN A CA 1
ATOM 788 C C . GLN A 1 97 ? -2.672 -9.672 -23.531 1 98.5 97 GLN A C 1
ATOM 790 O O . GLN A 1 97 ? -1.811 -9.75 -22.641 1 98.5 97 GLN A O 1
ATOM 795 N N . GLY A 1 98 ? -2.82 -10.516 -24.578 1 97.5 98 GLY A N 1
ATOM 796 C CA . GLY A 1 98 ? -1.854 -11.586 -24.75 1 97.5 98 GLY A CA 1
ATOM 797 C C . GLY A 1 98 ? -2.42 -12.961 -24.438 1 97.5 98 GLY A C 1
ATOM 798 O O . GLY A 1 98 ? -3.629 -13.109 -24.25 1 97.5 98 GLY A O 1
ATOM 799 N N . LYS A 1 99 ? -1.544 -13.977 -24.516 1 96.44 99 LYS A N 1
ATOM 800 C CA . LYS A 1 99 ? -1.896 -15.359 -24.203 1 96.44 99 LYS A CA 1
ATOM 801 C C . LYS A 1 99 ? -1.07 -15.898 -23.047 1 96.44 99 LYS A C 1
ATOM 803 O O . LYS A 1 99 ? 0.127 -15.617 -22.938 1 96.44 99 LYS A O 1
ATOM 808 N N . LEU A 1 100 ? -1.705 -16.656 -22.266 1 97.06 100 LEU A N 1
ATOM 809 C CA . LEU A 1 100 ? -1.019 -17.266 -21.125 1 97.06 100 LEU A CA 1
ATOM 810 C C . LEU A 1 100 ? 0.121 -18.156 -21.594 1 97.06 100 LEU A C 1
ATOM 812 O O . LEU A 1 100 ? -0.019 -18.891 -22.578 1 97.06 100 LEU A O 1
ATOM 816 N N . ARG A 1 101 ? 1.151 -18.078 -20.891 1 95.81 101 ARG A N 1
ATOM 817 C CA . ARG A 1 101 ? 2.281 -18.969 -21.125 1 95.81 101 ARG A CA 1
ATOM 818 C C . ARG A 1 101 ? 2.875 -19.469 -19.812 1 95.81 101 ARG A C 1
ATOM 820 O O . ARG A 1 101 ? 2.914 -18.734 -18.828 1 95.81 101 ARG A O 1
ATOM 827 N N . ASP A 1 102 ? 3.342 -20.672 -19.906 1 91.94 102 ASP A N 1
ATOM 828 C CA . ASP A 1 102 ? 4.035 -21.219 -18.75 1 91.94 102 ASP A CA 1
ATOM 829 C C . ASP A 1 102 ? 5.391 -20.547 -18.547 1 91.94 102 ASP A C 1
ATOM 831 O O . ASP A 1 102 ? 5.93 -19.938 -19.469 1 91.94 102 ASP A O 1
ATOM 835 N N . SER A 1 103 ? 5.812 -20.547 -17.328 1 84.69 103 SER A N 1
ATOM 836 C CA . SER A 1 103 ? 7.145 -20.016 -17.016 1 84.69 103 SER A CA 1
ATOM 837 C C . SER A 1 103 ? 7.984 -21.062 -16.281 1 84.69 103 SER A C 1
ATOM 839 O O . SER A 1 103 ? 7.508 -22.156 -15.984 1 84.69 103 SER A O 1
ATOM 841 N N . GLU A 1 104 ? 9.289 -20.719 -16.078 1 81.44 104 GLU A N 1
ATOM 842 C CA . GLU A 1 104 ? 10.195 -21.578 -15.328 1 81.44 104 GLU A CA 1
ATOM 843 C C . GLU A 1 104 ? 9.695 -21.797 -13.906 1 81.44 104 GLU A C 1
ATOM 845 O O . GLU A 1 104 ? 10.016 -22.797 -13.273 1 81.44 104 GLU A O 1
ATOM 850 N N . GLU A 1 105 ? 8.75 -20.922 -13.539 1 79.31 105 GLU A N 1
ATOM 851 C CA . GLU A 1 105 ? 8.281 -20.984 -12.156 1 79.31 105 GLU A CA 1
ATOM 852 C C . GLU A 1 105 ? 7.098 -21.938 -12.008 1 79.31 105 GLU A C 1
ATOM 854 O O . GLU A 1 105 ? 6.762 -22.344 -10.898 1 79.31 105 GLU A O 1
ATOM 859 N N . GLY A 1 106 ? 6.473 -22.25 -13.094 1 84 106 GLY A N 1
ATOM 860 C CA . GLY A 1 106 ? 5.363 -23.172 -13.016 1 84 106 GLY A CA 1
ATOM 861 C C . GLY A 1 106 ? 4.371 -23.031 -14.156 1 84 106 GLY A C 1
ATOM 862 O O . GLY A 1 106 ? 4.539 -22.156 -15.016 1 84 106 GLY A O 1
ATOM 863 N N . LYS A 1 107 ? 3.414 -23.922 -14.125 1 93.38 107 LYS A N 1
ATOM 864 C CA . LYS A 1 107 ? 2.316 -23.859 -15.086 1 93.38 107 LYS A CA 1
ATOM 865 C C . LYS A 1 107 ? 1.343 -22.734 -14.727 1 93.38 107 LYS A C 1
ATOM 867 O O . LYS A 1 107 ? 0.986 -22.562 -13.562 1 93.38 107 LYS A O 1
ATOM 872 N N . VAL A 1 108 ? 0.929 -21.953 -15.719 1 96.81 108 VAL A N 1
ATOM 873 C CA . VAL A 1 108 ? 0.007 -20.844 -15.5 1 96.81 108 VAL A CA 1
ATOM 874 C C . VAL A 1 108 ? -1.353 -21.172 -16.109 1 96.81 108 VAL A C 1
ATOM 876 O O . VAL A 1 108 ? -1.438 -21.547 -17.281 1 96.81 108 VAL A O 1
ATOM 879 N N . VAL A 1 109 ? -2.412 -21.047 -15.305 1 96.5 109 VAL A N 1
ATOM 880 C CA . VAL A 1 109 ? -3.719 -21.516 -15.75 1 96.5 109 VAL A CA 1
ATOM 881 C C . VAL A 1 109 ? -4.805 -20.562 -15.273 1 96.5 109 VAL A C 1
ATOM 883 O O . VAL A 1 109 ? -4.621 -19.844 -14.281 1 96.5 109 VAL A O 1
ATOM 886 N N . TRP A 1 110 ? -5.855 -20.531 -16 1 97.62 110 TRP A N 1
ATOM 887 C CA . TRP A 1 110 ? -7.094 -19.953 -15.508 1 97.62 110 TRP A CA 1
ATOM 888 C C . TRP A 1 110 ? -7.809 -20.906 -14.555 1 97.62 110 TRP A C 1
ATOM 890 O O . TRP A 1 110 ? -8 -22.078 -14.875 1 97.62 110 TRP A O 1
ATOM 900 N N . ILE A 1 111 ? -8.156 -20.391 -13.453 1 97 111 ILE A N 1
ATOM 901 C CA . ILE A 1 111 ? -8.875 -21.203 -12.469 1 97 111 ILE A CA 1
ATOM 902 C C . ILE A 1 111 ? -10.211 -20.531 -12.141 1 97 111 ILE A C 1
ATOM 904 O O . ILE A 1 111 ? -10.281 -19.312 -11.984 1 97 111 ILE A O 1
ATOM 908 N N . SER A 1 112 ? -11.242 -21.359 -12.023 1 96.88 112 SER A N 1
ATOM 909 C CA . SER A 1 112 ? -12.547 -20.828 -11.648 1 96.88 112 SER A CA 1
ATOM 910 C C . SER A 1 112 ? -12.609 -20.531 -10.156 1 96.88 112 SER A C 1
ATOM 912 O O . SER A 1 112 ? -12.18 -21.328 -9.328 1 96.88 112 SER A O 1
ATOM 914 N N . ARG A 1 113 ? -13.156 -19.391 -9.852 1 94.12 113 ARG A N 1
ATOM 915 C CA . ARG A 1 113 ? -13.383 -19.062 -8.445 1 94.12 113 ARG A CA 1
ATOM 916 C C . ARG A 1 113 ? -14.266 -20.094 -7.77 1 94.12 113 ARG A C 1
ATOM 918 O O . ARG A 1 113 ? -14.102 -20.375 -6.582 1 94.12 113 ARG A O 1
ATOM 925 N N . LYS A 1 114 ? -15.164 -20.609 -8.539 1 94.38 114 LYS A N 1
ATOM 926 C CA . LYS A 1 114 ? -16.047 -21.656 -8.023 1 94.38 114 LYS A CA 1
ATOM 927 C C . LYS A 1 114 ? -15.25 -22.875 -7.574 1 94.38 114 LYS A C 1
ATOM 929 O O . LYS A 1 114 ? -15.516 -23.438 -6.508 1 94.38 114 LYS A O 1
ATOM 934 N N . ASP A 1 115 ? -14.32 -23.266 -8.383 1 94.5 115 ASP A N 1
ATOM 935 C CA . ASP A 1 115 ? -13.469 -24.391 -8.031 1 94.5 115 ASP A CA 1
ATOM 936 C C . ASP A 1 115 ? -12.641 -24.109 -6.785 1 94.5 115 ASP A C 1
ATOM 938 O O . ASP A 1 115 ? -12.422 -24.984 -5.957 1 94.5 115 ASP A O 1
ATOM 942 N N . LEU A 1 116 ? -12.188 -22.875 -6.645 1 92.94 116 LEU A N 1
ATOM 943 C CA . LEU A 1 116 ? -11.461 -22.469 -5.449 1 92.94 116 LEU A CA 1
ATOM 944 C C . LEU A 1 116 ? -12.336 -22.578 -4.211 1 92.94 116 LEU A C 1
ATOM 946 O O . LEU A 1 116 ? -11.914 -23.156 -3.199 1 92.94 116 LEU A O 1
ATOM 950 N N . GLU A 1 117 ? -13.508 -22.109 -4.34 1 90.94 117 GLU A N 1
ATOM 951 C CA . GLU A 1 117 ? -14.453 -22.109 -3.229 1 90.94 117 GLU A CA 1
ATOM 952 C C . GLU A 1 117 ? -14.805 -23.531 -2.805 1 90.94 117 GLU A C 1
ATOM 954 O O . GLU A 1 117 ? -15.008 -23.797 -1.619 1 90.94 117 GLU A O 1
ATOM 959 N N . LYS A 1 118 ? -14.805 -24.391 -3.777 1 93.94 118 LYS A N 1
ATOM 960 C CA . LYS A 1 118 ? -15.211 -25.766 -3.518 1 93.94 118 LYS A CA 1
ATOM 961 C C . LYS A 1 118 ? -14.023 -26.609 -3.051 1 93.94 118 LYS A C 1
ATOM 963 O O . LYS A 1 118 ? -14.156 -27.812 -2.814 1 93.94 118 LYS A O 1
ATOM 968 N N . GLY A 1 119 ? -12.867 -25.984 -2.99 1 91.69 119 GLY A N 1
ATOM 969 C CA . GLY A 1 119 ? -11.688 -26.672 -2.494 1 91.69 119 GLY A CA 1
ATOM 970 C C . GLY A 1 119 ? -11.078 -27.625 -3.51 1 91.69 119 GLY A C 1
ATOM 971 O O . GLY A 1 119 ? -10.398 -28.594 -3.143 1 91.69 119 GLY A O 1
ATOM 972 N N . ARG A 1 120 ? -11.328 -27.406 -4.801 1 93.44 120 ARG A N 1
ATOM 973 C CA . ARG A 1 120 ? -10.859 -28.312 -5.844 1 93.44 120 ARG A CA 1
ATOM 974 C C . ARG A 1 120 ? -9.438 -27.969 -6.273 1 93.44 120 ARG A C 1
ATOM 976 O O . ARG A 1 120 ? -8.836 -28.688 -7.078 1 93.44 120 ARG A O 1
ATOM 983 N N . ILE A 1 121 ? -8.961 -26.859 -5.812 1 93.44 121 ILE A N 1
ATOM 984 C CA . ILE A 1 121 ? -7.621 -26.406 -6.156 1 93.44 121 ILE A CA 1
ATOM 985 C C . ILE A 1 121 ? -6.75 -26.375 -4.906 1 93.44 121 ILE A C 1
ATOM 987 O O . ILE A 1 121 ? -7.137 -25.812 -3.881 1 93.44 121 ILE A O 1
ATOM 991 N N . GLU A 1 122 ? -5.59 -27.031 -4.941 1 92.81 122 GLU A N 1
ATOM 992 C CA . GLU A 1 122 ? -4.633 -26.953 -3.842 1 92.81 122 GLU A CA 1
ATOM 993 C C . GLU A 1 122 ? -3.9 -25.625 -3.846 1 92.81 122 GLU A C 1
ATOM 995 O O . GLU A 1 122 ? -3.033 -25.375 -4.691 1 92.81 122 GLU A O 1
ATOM 1000 N N . LEU A 1 123 ? -4.199 -24.781 -2.932 1 94.56 123 LEU A N 1
ATOM 1001 C CA . LEU A 1 123 ? -3.607 -23.453 -2.818 1 94.56 123 LEU A CA 1
ATOM 1002 C C . LEU A 1 123 ? -2.318 -23.5 -2.004 1 94.56 123 LEU A C 1
ATOM 1004 O O . LEU A 1 123 ? -2.195 -24.297 -1.073 1 94.56 123 LEU A O 1
ATOM 1008 N N . ALA A 1 124 ? -1.364 -22.703 -2.414 1 93.25 124 ALA A N 1
ATOM 1009 C CA . ALA A 1 124 ? -0.172 -22.547 -1.587 1 93.25 124 ALA A CA 1
ATOM 1010 C C . ALA A 1 124 ? -0.533 -22 -0.208 1 93.25 124 ALA A C 1
ATOM 1012 O O . ALA A 1 124 ? -1.615 -21.438 -0.018 1 93.25 124 ALA A O 1
ATOM 1013 N N . GLU A 1 125 ? 0.427 -22.203 0.675 1 90.5 125 GLU A N 1
ATOM 1014 C CA . GLU A 1 125 ? 0.224 -21.734 2.039 1 90.5 125 GLU A CA 1
ATOM 1015 C C . GLU A 1 125 ? -0.118 -20.234 2.055 1 90.5 125 GLU A C 1
ATOM 1017 O O . GLU A 1 125 ? 0.497 -19.453 1.337 1 90.5 125 GLU A O 1
ATOM 1022 N N . SER A 1 126 ? -1.132 -19.797 2.779 1 93.31 126 SER A N 1
ATOM 1023 C CA . SER A 1 126 ? -1.547 -18.422 3.078 1 93.31 126 SER A CA 1
ATOM 1024 C C . SER A 1 126 ? -2.318 -17.812 1.913 1 93.31 126 SER A C 1
ATOM 1026 O O . SER A 1 126 ? -2.746 -16.656 1.982 1 93.31 126 SER A O 1
ATOM 1028 N N . MET A 1 127 ? -2.514 -18.562 0.821 1 96.12 127 MET A N 1
ATOM 1029 C CA . MET A 1 127 ? -3.213 -18.016 -0.339 1 96.12 127 MET A CA 1
ATOM 1030 C C . MET A 1 127 ? -4.695 -17.812 -0.039 1 96.12 127 MET A C 1
ATOM 1032 O O . MET A 1 127 ? -5.305 -16.844 -0.508 1 96.12 127 MET A O 1
ATOM 1036 N N . THR A 1 128 ? -5.234 -18.734 0.704 1 94.88 128 THR A N 1
ATOM 1037 C CA . THR A 1 128 ? -6.633 -18.578 1.088 1 94.88 128 THR A CA 1
ATOM 1038 C C . THR A 1 128 ? -6.852 -17.266 1.821 1 94.88 128 THR A C 1
ATOM 1040 O O . THR A 1 128 ? -7.789 -16.531 1.515 1 94.88 128 THR A O 1
ATOM 1043 N N . GLU A 1 129 ? -6.027 -16.984 2.779 1 96.69 129 GLU A N 1
ATOM 1044 C CA . GLU A 1 129 ? -6.105 -15.75 3.549 1 96.69 129 GLU A CA 1
ATOM 1045 C C . GLU A 1 129 ? -5.887 -14.531 2.658 1 96.69 129 GLU A C 1
ATOM 1047 O O . GLU A 1 129 ? -6.582 -13.523 2.797 1 96.69 129 GLU A O 1
ATOM 1052 N N . THR A 1 130 ? -4.926 -14.68 1.754 1 97.88 130 THR A N 1
ATOM 1053 C CA . THR A 1 130 ? -4.609 -13.578 0.848 1 97.88 130 THR A CA 1
ATOM 1054 C C . THR A 1 130 ? -5.801 -13.258 -0.05 1 97.88 130 THR A C 1
ATOM 1056 O O . THR A 1 130 ? -6.137 -12.094 -0.252 1 97.88 130 THR A O 1
ATOM 1059 N N . LEU A 1 131 ? -6.473 -14.266 -0.533 1 97.19 131 LEU A N 1
ATOM 1060 C CA . LEU A 1 131 ? -7.602 -14.094 -1.438 1 97.19 131 LEU A CA 1
ATOM 1061 C C . LEU A 1 131 ? -8.75 -13.367 -0.739 1 97.19 131 LEU A C 1
ATOM 1063 O O . LEU A 1 131 ? -9.531 -12.672 -1.386 1 97.19 131 LEU A O 1
ATOM 1067 N N . GLN A 1 132 ? -8.828 -13.445 0.589 1 96.25 132 GLN A N 1
ATOM 1068 C CA . GLN A 1 132 ? -9.867 -12.75 1.34 1 96.25 132 GLN A CA 1
ATOM 1069 C C . GLN A 1 132 ? -9.703 -11.242 1.225 1 96.25 132 GLN A C 1
ATOM 1071 O O . GLN A 1 132 ? -10.695 -10.508 1.198 1 96.25 132 GLN A O 1
ATOM 1076 N N . VAL A 1 133 ? -8.477 -10.805 1.129 1 97.5 133 VAL A N 1
ATOM 1077 C CA . VAL A 1 133 ? -8.219 -9.375 0.985 1 97.5 133 VAL A CA 1
ATOM 1078 C C . VAL A 1 133 ? -8.781 -8.883 -0.348 1 97.5 133 VAL A C 1
ATOM 1080 O O . VAL A 1 133 ? -9.352 -7.793 -0.424 1 97.5 133 VAL A O 1
ATOM 1083 N N . PHE A 1 134 ? -8.688 -9.695 -1.364 1 96.75 134 PHE A N 1
ATOM 1084 C CA . PHE A 1 134 ? -9.164 -9.328 -2.695 1 96.75 134 PHE A CA 1
ATOM 1085 C C . PHE A 1 134 ? -10.68 -9.336 -2.75 1 96.75 134 PHE A C 1
ATOM 1087 O O . PHE A 1 134 ? -11.281 -8.609 -3.543 1 96.75 134 PHE A O 1
ATOM 1094 N N . GLU A 1 135 ? -11.266 -10.141 -1.961 1 92.81 135 GLU A N 1
ATOM 1095 C CA . GLU A 1 135 ? -12.703 -10.391 -2.072 1 92.81 135 GLU A CA 1
ATOM 1096 C C . GLU A 1 135 ? -13.492 -9.453 -1.163 1 92.81 135 GLU A C 1
ATOM 1098 O O . GLU A 1 135 ? -14.711 -9.312 -1.321 1 92.81 135 GLU A O 1
ATOM 1103 N N . SER A 1 136 ? -12.828 -8.867 -0.216 1 93.5 136 SER A N 1
ATOM 1104 C CA . SER A 1 136 ? -13.523 -8.031 0.753 1 93.5 136 SER A CA 1
ATOM 1105 C C . SER A 1 136 ? -13.328 -6.551 0.448 1 93.5 136 SER A C 1
ATOM 1107 O O . SER A 1 136 ? -12.219 -6.125 0.107 1 93.5 136 SER A O 1
ATOM 1109 N N . LYS A 1 137 ? -14.383 -5.797 0.608 1 89.44 137 LYS A N 1
ATOM 1110 C CA . LYS A 1 137 ? -14.289 -4.352 0.437 1 89.44 137 LYS A CA 1
ATOM 1111 C C . LYS A 1 137 ? -13.875 -3.67 1.736 1 89.44 137 LYS A C 1
ATOM 1113 O O . LYS A 1 137 ? -13.508 -2.492 1.736 1 89.44 137 LYS A O 1
ATOM 1118 N N . ASP A 1 138 ? -13.836 -4.445 2.766 1 93.12 138 ASP A N 1
ATOM 1119 C CA . ASP A 1 138 ? -13.609 -3.85 4.078 1 93.12 138 ASP A CA 1
ATOM 1120 C C . ASP A 1 138 ? -12.219 -4.195 4.609 1 93.12 138 ASP A C 1
ATOM 1122 O O . ASP A 1 138 ? -11.875 -3.832 5.734 1 93.12 138 ASP A O 1
ATOM 1126 N N . ILE A 1 139 ? -11.492 -4.965 3.832 1 96.5 139 ILE A N 1
ATOM 1127 C CA . ILE A 1 139 ? -10.164 -5.391 4.27 1 96.5 139 ILE A CA 1
ATOM 1128 C C . ILE A 1 139 ? -9.109 -4.871 3.297 1 96.5 139 ILE A C 1
ATOM 1130 O O . ILE A 1 139 ? -9.227 -5.066 2.084 1 96.5 139 ILE A O 1
ATOM 1134 N N . SER A 1 140 ? -8.125 -4.195 3.857 1 97.5 140 SER A N 1
ATOM 1135 C CA . SER A 1 140 ? -7.066 -3.723 2.973 1 97.5 140 SER A CA 1
ATOM 1136 C C . SER A 1 140 ? -5.688 -4.109 3.502 1 97.5 140 SER A C 1
ATOM 1138 O O . SER A 1 140 ? -4.668 -3.715 2.934 1 97.5 140 SER A O 1
ATOM 1140 N N . GLU A 1 141 ? -5.648 -4.809 4.582 1 98.56 141 GLU A N 1
ATOM 1141 C CA . GLU A 1 141 ? -4.375 -5.215 5.168 1 98.56 141 GLU A CA 1
ATOM 1142 C C . GLU A 1 141 ? -4.473 -6.609 5.781 1 98.56 141 GLU A C 1
ATOM 1144 O O . GLU A 1 141 ? -5.395 -6.895 6.547 1 98.56 141 GLU A O 1
ATOM 1149 N N . LEU A 1 142 ? -3.648 -7.461 5.422 1 98.62 142 LEU A N 1
ATOM 1150 C CA . LEU A 1 142 ? -3.395 -8.75 6.059 1 98.62 142 LEU A CA 1
ATOM 1151 C C . LEU A 1 142 ? -2.021 -8.766 6.723 1 98.62 142 LEU A C 1
ATOM 1153 O O . LEU A 1 142 ? -0.997 -8.688 6.043 1 98.62 142 LEU A O 1
ATOM 1157 N N . PHE A 1 143 ? -2.051 -8.828 8.031 1 98.5 143 PHE A N 1
ATOM 1158 C CA . PHE A 1 143 ? -0.825 -8.727 8.812 1 98.5 143 PHE A CA 1
ATOM 1159 C C . PHE A 1 143 ? -0.599 -9.992 9.633 1 98.5 143 PHE A C 1
ATOM 1161 O O . PHE A 1 143 ? -1.538 -10.531 10.219 1 98.5 143 PHE A O 1
ATOM 1168 N N . TYR A 1 144 ? 0.61 -10.5 9.555 1 97.75 144 TYR A N 1
ATOM 1169 C CA . TYR A 1 144 ? 1.001 -11.625 10.398 1 97.75 144 TYR A CA 1
ATOM 1170 C C . TYR A 1 144 ? 2.029 -11.195 11.438 1 97.75 144 TYR A C 1
ATOM 1172 O O . TYR A 1 144 ? 2.977 -10.477 11.125 1 97.75 144 TYR A O 1
ATOM 1180 N N . GLU A 1 145 ? 1.854 -11.586 12.578 1 95.56 145 GLU A N 1
ATOM 1181 C CA . GLU A 1 145 ? 2.82 -11.336 13.648 1 95.56 145 GLU A CA 1
ATOM 1182 C C . GLU A 1 145 ? 2.932 -12.531 14.586 1 95.56 145 GLU A C 1
ATOM 1184 O O . GLU A 1 145 ? 1.94 -13.211 14.852 1 95.56 145 GLU A O 1
ATOM 1189 N N . ARG A 1 146 ? 4.109 -12.812 15.008 1 92.56 146 ARG A N 1
ATOM 1190 C CA . ARG A 1 146 ? 4.297 -13.883 15.984 1 92.56 146 ARG A CA 1
ATOM 1191 C C . ARG A 1 146 ? 4.016 -13.391 17.406 1 92.56 146 ARG A C 1
ATOM 1193 O O . ARG A 1 146 ? 4.449 -12.297 17.781 1 92.56 146 ARG A O 1
ATOM 1200 N N . ASP A 1 147 ? 3.297 -14.188 18.125 1 90.44 147 ASP A N 1
ATOM 1201 C CA . ASP A 1 147 ? 2.994 -13.805 19.5 1 90.44 147 ASP A CA 1
ATOM 1202 C C . ASP A 1 147 ? 4.082 -14.281 20.453 1 90.44 147 ASP A C 1
ATOM 1204 O O . ASP A 1 147 ? 5.152 -14.719 20.016 1 90.44 147 ASP A O 1
ATOM 1208 N N . GLU A 1 148 ? 3.809 -14.148 21.75 1 90.62 148 GLU A N 1
ATOM 1209 C CA . GLU A 1 148 ? 4.797 -14.469 22.766 1 90.62 148 GLU A CA 1
ATOM 1210 C C . GLU A 1 148 ? 5.18 -15.945 22.719 1 90.62 148 GLU A C 1
ATOM 1212 O O . GLU A 1 148 ? 6.289 -16.312 23.109 1 90.62 148 GLU A O 1
ATOM 1217 N N . SER A 1 149 ? 4.293 -16.859 22.25 1 92.81 149 SER A N 1
ATOM 1218 C CA . SER A 1 149 ? 4.539 -18.297 22.141 1 92.81 149 SER A CA 1
ATOM 1219 C C . SER A 1 149 ? 5.145 -18.656 20.797 1 92.81 149 SER A C 1
ATOM 1221 O O . SER A 1 149 ? 5.23 -19.828 20.438 1 92.81 149 SER A O 1
ATOM 1223 N N . ASP A 1 150 ? 5.379 -17.609 20 1 90.69 150 ASP A N 1
ATOM 1224 C CA . ASP A 1 150 ? 5.996 -17.766 18.672 1 90.69 150 ASP A CA 1
ATOM 1225 C C . ASP A 1 150 ? 5 -18.328 17.672 1 90.69 150 ASP A C 1
ATOM 1227 O O . ASP A 1 150 ? 5.398 -18.938 16.672 1 90.69 150 ASP A O 1
ATOM 1231 N N . ASP A 1 151 ? 3.785 -18.234 18.031 1 92.12 151 ASP A N 1
ATOM 1232 C CA . ASP A 1 151 ? 2.732 -18.641 17.109 1 92.12 151 ASP A CA 1
ATOM 1233 C C . ASP A 1 151 ? 2.389 -17.5 16.156 1 92.12 151 ASP A C 1
ATOM 1235 O O . ASP A 1 151 ? 2.264 -16.344 16.578 1 92.12 151 ASP A O 1
ATOM 1239 N N . LEU A 1 152 ? 2.248 -17.859 14.922 1 91.94 152 LEU A N 1
ATOM 1240 C CA . LEU A 1 152 ? 1.902 -16.859 13.922 1 91.94 152 LEU A CA 1
ATOM 1241 C C . LEU A 1 152 ? 0.432 -16.469 14.031 1 91.94 152 LEU A C 1
ATOM 1243 O O . LEU A 1 152 ? -0.449 -17.328 13.984 1 91.94 152 LEU A O 1
ATOM 1247 N N . GLN A 1 153 ? 0.214 -15.227 14.32 1 95.75 153 GLN A N 1
ATOM 1248 C CA . GLN A 1 153 ? -1.133 -14.672 14.383 1 95.75 153 GLN A CA 1
ATOM 1249 C C . GLN A 1 153 ? -1.458 -13.875 13.117 1 95.75 153 GLN A C 1
ATOM 1251 O O . GLN A 1 153 ? -0.585 -13.219 12.555 1 95.75 153 GLN A O 1
ATOM 1256 N N . GLN A 1 154 ? -2.68 -14.008 12.727 1 96.81 154 GLN A N 1
ATOM 1257 C CA . GLN A 1 154 ? -3.166 -13.352 11.516 1 96.81 154 GLN A CA 1
ATOM 1258 C C . GLN A 1 154 ? -4.172 -12.25 11.852 1 96.81 154 GLN A C 1
ATOM 1260 O O . GLN A 1 154 ? -5.086 -12.461 12.648 1 96.81 154 GLN A O 1
ATOM 1265 N N . TYR A 1 155 ? -4.02 -11.117 11.297 1 97.31 155 TYR A N 1
ATOM 1266 C CA . TYR A 1 155 ? -4.918 -9.984 11.508 1 97.31 155 TYR A CA 1
ATOM 1267 C C . TYR A 1 155 ? -5.387 -9.406 10.172 1 97.31 155 TYR A C 1
ATOM 1269 O O . TYR A 1 155 ? -4.59 -9.234 9.25 1 97.31 155 TYR A O 1
ATOM 1277 N N . TYR A 1 156 ? -6.695 -9.172 10.062 1 97.19 156 TYR A N 1
ATOM 1278 C CA . TYR A 1 156 ? -7.293 -8.438 8.953 1 97.19 156 TYR A CA 1
ATOM 1279 C C . TYR A 1 156 ? -7.691 -7.031 9.375 1 97.19 156 TYR A C 1
ATOM 1281 O O . TYR A 1 156 ? -8.312 -6.844 10.43 1 97.19 156 TYR A O 1
ATOM 1289 N N . PHE A 1 157 ? -7.25 -6.121 8.617 1 97 157 PHE A N 1
ATOM 1290 C CA . PHE A 1 157 ? -7.652 -4.738 8.844 1 97 157 PHE A CA 1
ATOM 1291 C C . PHE A 1 157 ? -8.242 -4.129 7.578 1 97 157 PHE A C 1
ATOM 1293 O O . PHE A 1 157 ? -7.895 -4.531 6.469 1 97 157 PHE A O 1
ATOM 1300 N N . MET B 1 1 ? 21.703 -11.492 -4.617 1 45.34 1 MET B N 1
ATOM 1301 C CA . MET B 1 1 ? 21.766 -10.164 -4.012 1 45.34 1 MET B CA 1
ATOM 1302 C C . MET B 1 1 ? 20.547 -9.906 -3.139 1 45.34 1 MET B C 1
ATOM 1304 O O . MET B 1 1 ? 19.469 -10.484 -3.367 1 45.34 1 MET B O 1
ATOM 1308 N N . SER B 1 2 ? 20.844 -9.172 -2.006 1 58.59 2 SER B N 1
ATOM 1309 C CA . SER B 1 2 ? 19.812 -9.094 -0.975 1 58.59 2 SER B CA 1
ATOM 1310 C C . SER B 1 2 ? 18.516 -8.516 -1.535 1 58.59 2 SER B C 1
ATOM 1312 O O . SER B 1 2 ? 18.531 -7.516 -2.256 1 58.59 2 SER B O 1
ATOM 1314 N N . ARG B 1 3 ? 17.516 -9.242 -1.63 1 85.19 3 ARG B N 1
ATOM 1315 C CA . ARG B 1 3 ? 16.234 -8.875 -2.223 1 85.19 3 ARG B CA 1
ATOM 1316 C C . ARG B 1 3 ? 15.516 -7.824 -1.372 1 85.19 3 ARG B C 1
ATOM 1318 O O . ARG B 1 3 ? 14.445 -7.34 -1.746 1 85.19 3 ARG B O 1
ATOM 1325 N N . SER B 1 4 ? 16.375 -7.395 -0.354 1 89.5 4 SER B N 1
ATOM 1326 C CA . SER B 1 4 ? 15.836 -6.352 0.509 1 89.5 4 SER B CA 1
ATOM 1327 C C . SER B 1 4 ? 16.438 -4.988 0.172 1 89.5 4 SER B C 1
ATOM 1329 O O . SER B 1 4 ? 17.484 -4.902 -0.472 1 89.5 4 SER B O 1
ATOM 1331 N N . GLU B 1 5 ? 15.703 -3.902 0.448 1 92.81 5 GLU B N 1
ATOM 1332 C CA . GLU B 1 5 ? 16.188 -2.533 0.299 1 92.81 5 GLU B CA 1
ATOM 1333 C C . GLU B 1 5 ? 15.852 -1.691 1.527 1 92.81 5 GLU B C 1
ATOM 1335 O O . GLU B 1 5 ? 14.938 -2.023 2.283 1 92.81 5 GLU B O 1
ATOM 1340 N N . ASN B 1 6 ? 16.734 -0.636 1.763 1 92.69 6 ASN B N 1
ATOM 1341 C CA . ASN B 1 6 ? 16.469 0.306 2.844 1 92.69 6 ASN B CA 1
ATOM 1342 C C . ASN B 1 6 ? 15.336 1.263 2.49 1 92.69 6 ASN B C 1
ATOM 1344 O O . ASN B 1 6 ? 15.422 1.991 1.5 1 92.69 6 ASN B O 1
ATOM 1348 N N . VAL B 1 7 ? 14.281 1.236 3.318 1 97.12 7 VAL B N 1
ATOM 1349 C CA . VAL B 1 7 ? 13.078 1.985 2.99 1 97.12 7 VAL B CA 1
ATOM 1350 C C . VAL B 1 7 ? 12.617 2.787 4.207 1 97.12 7 VAL B C 1
ATOM 1352 O O . VAL B 1 7 ? 12.664 2.295 5.336 1 97.12 7 VAL B O 1
ATOM 1355 N N . ILE B 1 8 ? 12.297 4.016 3.988 1 97.75 8 ILE B N 1
ATOM 1356 C CA . ILE B 1 8 ? 11.57 4.789 4.992 1 97.75 8 ILE B CA 1
ATOM 1357 C C . ILE B 1 8 ? 10.07 4.582 4.812 1 97.75 8 ILE B C 1
ATOM 1359 O O . ILE B 1 8 ? 9.531 4.812 3.725 1 97.75 8 ILE B O 1
ATOM 1363 N N . LEU B 1 9 ? 9.406 4.129 5.844 1 98.44 9 LEU B N 1
ATOM 1364 C CA . LEU B 1 9 ? 7.973 3.848 5.809 1 98.44 9 LEU B CA 1
ATOM 1365 C C . LEU B 1 9 ? 7.191 4.902 6.586 1 98.44 9 LEU B C 1
ATOM 1367 O O . LEU B 1 9 ? 7.484 5.164 7.754 1 98.44 9 LEU B O 1
ATOM 1371 N N . THR B 1 10 ? 6.184 5.496 5.926 1 98.56 10 THR B N 1
ATOM 1372 C CA . THR B 1 10 ? 5.328 6.496 6.559 1 98.56 10 THR B CA 1
ATOM 1373 C C . THR B 1 10 ? 3.877 6.312 6.125 1 98.56 10 THR B C 1
ATOM 1375 O O . THR B 1 10 ? 3.58 5.492 5.254 1 98.56 10 THR B O 1
ATOM 1378 N N . ASN B 1 11 ? 3.027 6.961 6.801 1 98.69 11 ASN B N 1
ATOM 1379 C CA . ASN B 1 11 ? 1.619 6.984 6.422 1 98.69 11 ASN B CA 1
ATOM 1380 C C . ASN B 1 11 ? 1.058 8.398 6.434 1 98.69 11 ASN B C 1
ATOM 1382 O O . ASN B 1 11 ? 1.692 9.32 6.953 1 98.69 11 ASN B O 1
ATOM 1386 N N . MET B 1 12 ? 0.035 8.594 5.75 1 98.62 12 MET B N 1
ATOM 1387 C CA . MET B 1 12 ? -0.819 9.781 5.781 1 98.62 12 MET B CA 1
ATOM 1388 C C . MET B 1 12 ? -2.293 9.391 5.812 1 98.62 12 MET B C 1
ATOM 1390 O O . MET B 1 12 ? -2.686 8.391 5.211 1 98.62 12 MET B O 1
ATOM 1394 N N . CYS B 1 13 ? -3.09 10.227 6.426 1 98.81 13 CYS B N 1
ATOM 1395 C CA . CYS B 1 13 ? -4.488 9.852 6.602 1 98.81 13 CYS B CA 1
ATOM 1396 C C . CYS B 1 13 ? -5.41 11.031 6.305 1 98.81 13 CYS B C 1
ATOM 1398 O O . CYS B 1 13 ? -5.234 12.117 6.859 1 98.81 13 CYS B O 1
ATOM 1400 N N . LEU B 1 14 ? -6.281 10.859 5.445 1 98.75 14 LEU B N 1
ATOM 1401 C CA . LEU B 1 14 ? -7.363 11.812 5.207 1 98.75 14 LEU B CA 1
ATOM 1402 C C . LEU B 1 14 ? -8.586 11.469 6.051 1 98.75 14 LEU B C 1
ATOM 1404 O O . LEU B 1 14 ? -9.25 10.453 5.812 1 98.75 14 LEU B O 1
ATOM 1408 N N . ILE B 1 15 ? -8.859 12.219 7.047 1 98.75 15 ILE B N 1
ATOM 1409 C CA . ILE B 1 15 ? -10.039 12.07 7.902 1 98.75 15 ILE B CA 1
ATOM 1410 C C . ILE B 1 15 ? -11.148 13 7.414 1 98.75 15 ILE B C 1
ATOM 1412 O O . ILE B 1 15 ? -10.953 14.219 7.328 1 98.75 15 ILE B O 1
ATOM 1416 N N . GLU B 1 16 ? -12.211 12.469 7.098 1 98 16 GLU B N 1
ATOM 1417 C CA . GLU B 1 16 ? -13.312 13.289 6.605 1 98 16 GLU B CA 1
ATOM 1418 C C . GLU B 1 16 ? -14.562 13.102 7.457 1 98 16 GLU B C 1
ATOM 1420 O O . GLU B 1 16 ? -14.789 12.023 8.008 1 98 16 GLU B O 1
ATOM 1425 N N . ASP B 1 17 ? -15.43 14.141 7.543 1 97.19 17 ASP B N 1
ATOM 1426 C CA . ASP B 1 17 ? -16.594 14.102 8.43 1 97.19 17 ASP B CA 1
ATOM 1427 C C . ASP B 1 17 ? -17.859 13.797 7.652 1 97.19 17 ASP B C 1
ATOM 1429 O O . ASP B 1 17 ? -18.969 13.828 8.211 1 97.19 17 ASP B O 1
ATOM 1433 N N . GLY B 1 18 ? -17.844 13.586 6.406 1 94.12 18 GLY B N 1
ATOM 1434 C CA . GLY B 1 18 ? -19.016 13.32 5.594 1 94.12 18 GLY B CA 1
ATOM 1435 C C . GLY B 1 18 ? -19.766 14.578 5.195 1 94.12 18 GLY B C 1
ATOM 1436 O O . GLY B 1 18 ? -20.781 14.508 4.484 1 94.12 18 GLY B O 1
ATOM 1437 N N . GLN B 1 19 ? -19.297 15.719 5.645 1 95.31 19 GLN B N 1
ATOM 1438 C CA . GLN B 1 19 ? -19.953 16.984 5.352 1 95.31 19 GLN B CA 1
ATOM 1439 C C . GLN B 1 19 ? -19.062 17.891 4.504 1 95.31 19 GLN B C 1
ATOM 1441 O O . GLN B 1 19 ? -19.281 19.094 4.426 1 95.31 19 GLN B O 1
ATOM 1446 N N . GLY B 1 20 ? -18.062 17.281 3.963 1 95.31 20 GLY B N 1
ATOM 1447 C CA . GLY B 1 20 ? -17.219 18.047 3.062 1 95.31 20 GLY B CA 1
ATOM 1448 C C . GLY B 1 20 ? -15.992 18.625 3.748 1 95.31 20 GLY B C 1
ATOM 1449 O O . GLY B 1 20 ? -15.281 19.453 3.17 1 95.31 20 GLY B O 1
ATOM 1450 N N . ASN B 1 21 ? -15.75 18.266 4.973 1 97.69 21 ASN B N 1
ATOM 1451 C CA . ASN B 1 21 ? -14.578 18.75 5.695 1 97.69 21 ASN B CA 1
ATOM 1452 C C . ASN B 1 21 ? -13.555 17.641 5.926 1 97.69 21 ASN B C 1
ATOM 1454 O O . ASN B 1 21 ? -13.922 16.484 6.102 1 97.69 21 ASN B O 1
ATOM 1458 N N . ILE B 1 22 ? -12.289 18.094 5.922 1 98.38 22 ILE B N 1
ATOM 1459 C CA . ILE B 1 22 ? -11.219 17.156 6.227 1 98.38 22 ILE B CA 1
ATOM 1460 C C . ILE B 1 22 ? -10.312 17.734 7.305 1 98.38 22 ILE B C 1
ATOM 1462 O O . ILE B 1 22 ? -10.273 18.953 7.504 1 98.38 22 ILE B O 1
ATOM 1466 N N . VAL B 1 23 ? -9.586 16.891 8.047 1 98.38 23 VAL B N 1
ATOM 1467 C CA . VAL B 1 23 ? -8.648 17.328 9.094 1 98.38 23 VAL B CA 1
ATOM 1468 C C . VAL B 1 23 ? -7.273 17.578 8.484 1 98.38 23 VAL B C 1
ATOM 1470 O O . VAL B 1 23 ? -6.73 16.703 7.789 1 98.38 23 VAL B O 1
ATOM 1473 N N . MET B 1 24 ? -6.734 18.719 8.742 1 97.5 24 MET B N 1
ATOM 1474 C CA . MET B 1 24 ? -5.367 19.016 8.32 1 97.5 24 MET B CA 1
ATOM 1475 C C . MET B 1 24 ? -4.578 19.656 9.453 1 97.5 24 MET B C 1
ATOM 1477 O O . MET B 1 24 ? -5.16 20.203 10.391 1 97.5 24 MET B O 1
ATOM 1481 N N . GLN B 1 25 ? -3.305 19.438 9.375 1 95.81 25 GLN B N 1
ATOM 1482 C CA . GLN B 1 25 ? -2.361 20.094 10.281 1 95.81 25 GLN B CA 1
ATOM 1483 C C . GLN B 1 25 ? -1.639 21.25 9.594 1 95.81 25 GLN B C 1
ATOM 1485 O O . GLN B 1 25 ? -1.088 21.078 8.508 1 95.81 25 GLN B O 1
ATOM 1490 N N . ILE B 1 26 ? -1.691 22.375 10.188 1 93.44 26 ILE B N 1
ATOM 1491 C CA . ILE B 1 26 ? -1.001 23.531 9.648 1 93.44 26 ILE B CA 1
ATOM 1492 C C . ILE B 1 26 ? 0.408 23.609 10.234 1 93.44 26 ILE B C 1
ATOM 1494 O O . ILE B 1 26 ? 0.578 23.875 11.43 1 93.44 26 ILE B O 1
ATOM 1498 N N . ARG B 1 27 ? 1.322 23.328 9.375 1 87.56 27 ARG B N 1
ATOM 1499 C CA . ARG B 1 27 ? 2.709 23.359 9.828 1 87.56 27 ARG B CA 1
ATOM 1500 C C . ARG B 1 27 ? 3.291 24.766 9.695 1 87.56 27 ARG B C 1
ATOM 1502 O O . ARG B 1 27 ? 3.062 25.438 8.688 1 87.56 27 ARG B O 1
ATOM 1509 N N . ASP B 1 28 ? 3.947 25.109 10.688 1 76.5 28 ASP B N 1
ATOM 1510 C CA . ASP B 1 28 ? 4.508 26.453 10.797 1 76.5 28 ASP B CA 1
ATOM 1511 C C . ASP B 1 28 ? 5.773 26.578 9.953 1 76.5 28 ASP B C 1
ATOM 1513 O O . ASP B 1 28 ? 6.676 25.75 10.039 1 76.5 28 ASP B O 1
ATOM 1517 N N . SER B 1 29 ? 5.871 27.609 9.164 1 67.69 29 SER B N 1
ATOM 1518 C CA . SER B 1 29 ? 6.996 27.875 8.266 1 67.69 29 SER B CA 1
ATOM 1519 C C . SER B 1 29 ? 8.281 28.109 9.055 1 67.69 29 SER B C 1
ATOM 1521 O O . SER B 1 29 ? 9.383 27.906 8.531 1 67.69 29 SER B O 1
ATOM 1523 N N . ASP B 1 30 ? 8.078 28.609 10.18 1 66.88 30 ASP B N 1
ATOM 1524 C CA . ASP B 1 30 ? 9.273 28.906 10.961 1 66.88 30 ASP B CA 1
ATOM 1525 C C . ASP B 1 30 ? 9.953 27.625 11.445 1 66.88 30 ASP B C 1
ATOM 1527 O O . ASP B 1 30 ? 11.141 27.625 11.75 1 66.88 30 ASP B O 1
ATOM 1531 N N . ARG B 1 31 ? 9.188 26.578 11.453 1 63.94 31 ARG B N 1
ATOM 1532 C CA . ARG B 1 31 ? 9.68 25.359 12.094 1 63.94 31 ARG B CA 1
ATOM 1533 C C . ARG B 1 31 ? 9.914 24.266 11.07 1 63.94 31 ARG B C 1
ATOM 1535 O O . ARG B 1 31 ? 10.734 23.375 11.289 1 63.94 31 ARG B O 1
ATOM 1542 N N . TYR B 1 32 ? 9.148 24.469 9.922 1 67.44 32 TYR B N 1
ATOM 1543 C CA . TYR B 1 32 ? 9.211 23.344 9 1 67.44 32 TYR B CA 1
ATOM 1544 C C . TYR B 1 32 ? 9.547 23.797 7.59 1 67.44 32 TYR B C 1
ATOM 1546 O O . TYR B 1 32 ? 9.023 24.812 7.121 1 67.44 32 TYR B O 1
ATOM 1554 N N . ASP B 1 33 ? 10.453 23.109 7 1 64.12 33 ASP B N 1
ATOM 1555 C CA . ASP B 1 33 ? 10.742 23.359 5.59 1 64.12 33 ASP B CA 1
ATOM 1556 C C . ASP B 1 33 ? 9.523 23.047 4.723 1 64.12 33 ASP B C 1
ATOM 1558 O O . ASP B 1 33 ? 9.258 23.75 3.736 1 64.12 33 ASP B O 1
ATOM 1562 N N . TRP B 1 34 ? 8.883 22.047 5.219 1 65.81 34 TRP B N 1
ATOM 1563 C CA . TRP B 1 34 ? 7.637 21.641 4.586 1 65.81 34 TRP B CA 1
ATOM 1564 C C . TRP B 1 34 ? 6.438 22.312 5.242 1 65.81 34 TRP B C 1
ATOM 1566 O O . TRP B 1 34 ? 5.727 21.703 6.035 1 65.81 34 TRP B O 1
ATOM 1576 N N . SER B 1 35 ? 6.246 23.656 4.863 1 80.12 35 SER B N 1
ATOM 1577 C CA . SER B 1 35 ? 5.246 24.5 5.512 1 80.12 35 SER B CA 1
ATOM 1578 C C . SER B 1 35 ? 3.924 24.469 4.75 1 80.12 35 SER B C 1
ATOM 1580 O O . SER B 1 35 ? 3.887 24.109 3.576 1 80.12 35 SER B O 1
ATOM 1582 N N . GLY B 1 36 ? 2.887 24.719 5.547 1 91.62 36 GLY B N 1
ATOM 1583 C CA . GLY B 1 36 ? 1.542 24.703 4.992 1 91.62 36 GLY B CA 1
ATOM 1584 C C . GLY B 1 36 ? 0.674 23.594 5.578 1 91.62 36 GLY B C 1
ATOM 1585 O O . GLY B 1 36 ? 1.043 22.969 6.574 1 91.62 36 GLY B O 1
ATOM 1586 N N . ALA B 1 37 ? -0.493 23.453 4.938 1 95.44 37 ALA B N 1
ATOM 1587 C CA . ALA B 1 37 ? -1.449 22.453 5.406 1 95.44 37 ALA B CA 1
ATOM 1588 C C . ALA B 1 37 ? -1.085 21.062 4.895 1 95.44 37 ALA B C 1
ATOM 1590 O O . ALA B 1 37 ? -0.818 20.891 3.701 1 95.44 37 ALA B O 1
ATOM 1591 N N . VAL B 1 38 ? -1.052 20.141 5.785 1 96.31 38 VAL B N 1
ATOM 1592 C CA . VAL B 1 38 ? -0.726 18.75 5.445 1 96.31 38 VAL B CA 1
ATOM 1593 C C . VAL B 1 38 ? -1.723 17.812 6.113 1 96.31 38 VAL B C 1
ATOM 1595 O O . VAL B 1 38 ? -2.408 18.188 7.062 1 96.31 38 VAL B O 1
ATOM 1598 N N . LEU B 1 39 ? -1.847 16.656 5.594 1 97.75 39 LEU B N 1
ATOM 1599 C CA . LEU B 1 39 ? -2.598 15.609 6.27 1 97.75 39 LEU B CA 1
ATOM 1600 C C . LEU B 1 39 ? -1.795 15.023 7.426 1 97.75 39 LEU B C 1
ATOM 1602 O O . LEU B 1 39 ? -0.566 14.938 7.355 1 97.75 39 LEU B O 1
ATOM 1606 N N . PRO B 1 40 ? -2.479 14.648 8.469 1 97.5 40 PRO B N 1
ATOM 1607 C CA . PRO B 1 40 ? -1.75 13.984 9.562 1 97.5 40 PRO B CA 1
ATOM 1608 C C . PRO B 1 40 ? -1.153 12.648 9.141 1 97.5 40 PRO B C 1
ATOM 1610 O O . PRO B 1 40 ? -1.663 12 8.219 1 97.5 40 PRO B O 1
ATOM 1613 N N . GLY B 1 41 ? -0.127 12.234 9.719 1 97.12 41 GLY B N 1
ATOM 1614 C CA . GLY B 1 41 ? 0.594 11 9.461 1 97.12 41 GLY B CA 1
ATOM 1615 C C . GLY B 1 41 ? 1.993 10.992 10.047 1 97.12 41 GLY B C 1
ATOM 1616 O O . GLY B 1 41 ? 2.396 11.938 10.719 1 97.12 41 GLY B O 1
ATOM 1617 N N . GLY B 1 42 ? 2.701 9.922 9.789 1 96.81 42 GLY B N 1
ATOM 1618 C CA . GLY B 1 42 ? 4.043 9.844 10.344 1 96.81 42 GLY B CA 1
ATOM 1619 C C . GLY B 1 42 ? 4.742 8.531 10.031 1 96.81 42 GLY B C 1
ATOM 1620 O O . GLY B 1 42 ? 4.336 7.812 9.117 1 96.81 42 GLY B O 1
ATOM 1621 N N . HIS B 1 43 ? 5.77 8.305 10.758 1 97.75 43 HIS B N 1
ATOM 1622 C CA . HIS B 1 43 ? 6.613 7.141 10.5 1 97.75 43 HIS B CA 1
ATOM 1623 C C . HIS B 1 43 ? 5.961 5.863 11.023 1 97.75 43 HIS B C 1
ATOM 1625 O O . HIS B 1 43 ? 5.258 5.887 12.031 1 97.75 43 HIS B O 1
ATOM 1631 N N . ILE B 1 44 ? 6.172 4.828 10.289 1 98.06 44 ILE B N 1
ATOM 1632 C CA . ILE B 1 44 ? 5.781 3.492 10.727 1 98.06 44 ILE B CA 1
ATOM 1633 C C . ILE B 1 44 ? 6.938 2.836 11.477 1 98.06 44 ILE B C 1
ATOM 1635 O O . ILE B 1 44 ? 8.039 2.713 10.938 1 98.06 44 ILE B O 1
ATOM 1639 N N . GLU B 1 45 ? 6.738 2.42 12.68 1 96.44 45 GLU B N 1
ATOM 1640 C CA . GLU B 1 45 ? 7.793 1.824 13.5 1 96.44 45 GLU B CA 1
ATOM 1641 C C . GLU B 1 45 ? 8.008 0.359 13.133 1 96.44 45 GLU B C 1
ATOM 1643 O O . GLU B 1 45 ? 7.098 -0.308 12.641 1 96.44 45 GLU B O 1
ATOM 1648 N N . ASN B 1 46 ? 9.164 -0.063 13.406 1 94.38 46 ASN B N 1
ATOM 1649 C CA . ASN B 1 46 ? 9.477 -1.467 13.156 1 94.38 46 ASN B CA 1
ATOM 1650 C C . ASN B 1 46 ? 8.562 -2.393 13.961 1 94.38 46 ASN B C 1
ATOM 1652 O O . ASN B 1 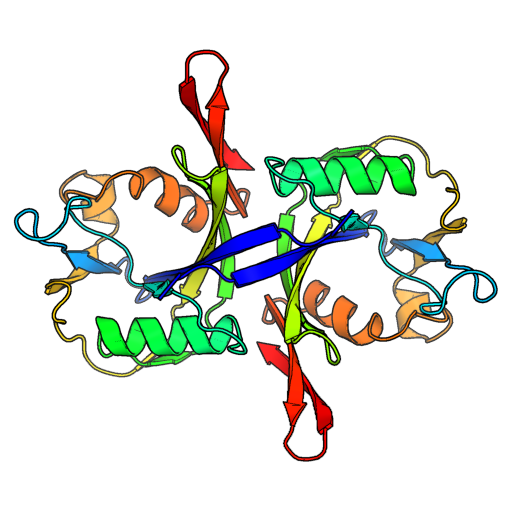46 ? 8.273 -2.129 15.133 1 94.38 46 ASN B O 1
ATOM 1656 N N . PHE B 1 47 ? 7.941 -3.449 13.289 1 94.12 47 PHE B N 1
ATOM 1657 C CA . PHE B 1 47 ? 7.137 -4.531 13.844 1 94.12 47 PHE B CA 1
ATOM 1658 C C . PHE B 1 47 ? 5.711 -4.066 14.109 1 94.12 47 PHE B C 1
ATOM 1660 O O . PHE B 1 47 ? 4.895 -4.824 14.641 1 94.12 47 PHE B O 1
ATOM 1667 N N . GLU B 1 48 ? 5.469 -2.842 13.742 1 95.5 48 GLU B N 1
ATOM 1668 C CA . GLU B 1 48 ? 4.109 -2.318 13.812 1 95.5 48 GLU B CA 1
ATOM 1669 C C . GLU B 1 48 ? 3.334 -2.619 12.531 1 95.5 48 GLU B C 1
ATOM 1671 O O . GLU B 1 48 ? 3.891 -2.555 11.43 1 95.5 48 GLU B O 1
ATOM 1676 N N . SER B 1 49 ? 2.012 -2.996 12.695 1 98.12 49 SER B N 1
ATOM 1677 C CA . SER B 1 49 ? 1.187 -3.08 11.492 1 98.12 49 SER B CA 1
ATOM 1678 C C . SER B 1 49 ? 0.971 -1.702 10.875 1 98.12 49 SER B C 1
ATOM 1680 O O . SER B 1 49 ? 1.165 -0.681 11.539 1 98.12 49 SER B O 1
ATOM 1682 N N . LEU B 1 50 ? 0.62 -1.678 9.648 1 98.75 50 LEU B N 1
ATOM 1683 C CA . LEU B 1 50 ? 0.308 -0.417 8.984 1 98.75 50 LEU B CA 1
ATOM 1684 C C . LEU B 1 50 ? -0.904 0.25 9.625 1 98.75 50 LEU B C 1
ATOM 1686 O O . LEU B 1 50 ? -0.889 1.455 9.883 1 98.75 50 LEU B O 1
ATOM 1690 N N . TYR B 1 51 ? -1.832 -0.56 10 1 98.56 51 TYR B N 1
ATOM 1691 C CA . TYR B 1 51 ? -3.041 -0.114 10.68 1 98.56 51 TYR B CA 1
ATOM 1692 C C . TYR B 1 51 ? -2.705 0.526 12.023 1 98.56 51 TYR B C 1
ATOM 1694 O O . TYR B 1 51 ? -3.139 1.645 12.305 1 98.56 51 TYR B O 1
ATOM 1702 N N . ALA B 1 52 ? -1.974 -0.169 12.805 1 98.5 52 ALA B N 1
ATOM 1703 C CA . ALA B 1 52 ? -1.633 0.337 14.133 1 98.5 52 ALA B CA 1
ATOM 1704 C C . ALA B 1 52 ? -0.884 1.663 14.039 1 98.5 52 ALA B C 1
ATOM 1706 O O . ALA B 1 52 ? -1.089 2.559 14.859 1 98.5 52 ALA B O 1
ATOM 1707 N N . SER B 1 53 ? -0.033 1.759 13.062 1 98.62 53 SER B N 1
ATOM 1708 C CA . SER B 1 53 ? 0.767 2.967 12.898 1 98.62 53 SER B CA 1
ATOM 1709 C C . SER B 1 53 ? -0.112 4.176 12.586 1 98.62 53 SER B C 1
ATOM 1711 O O . SER B 1 53 ? 0.073 5.25 13.164 1 98.62 53 SER B O 1
ATOM 1713 N N . VAL B 1 54 ? -1.103 4.035 11.656 1 98.81 54 VAL B N 1
ATOM 1714 C CA . VAL B 1 54 ? -1.912 5.184 11.258 1 98.81 54 VAL B CA 1
ATOM 1715 C C . VAL B 1 54 ? -2.85 5.574 12.398 1 98.81 54 VAL B C 1
ATOM 1717 O O . VAL B 1 54 ? -3.09 6.762 12.641 1 98.81 54 VAL B O 1
ATOM 1720 N N . VAL B 1 55 ? -3.312 4.609 13.141 1 98.75 55 VAL B N 1
ATOM 1721 C CA . VAL B 1 55 ? -4.156 4.895 14.297 1 98.75 55 VAL B CA 1
ATOM 1722 C C . VAL B 1 55 ? -3.35 5.648 15.352 1 98.75 55 VAL B C 1
ATOM 1724 O O . VAL B 1 55 ? -3.812 6.66 15.891 1 98.75 55 VAL B O 1
ATOM 1727 N N . ARG B 1 56 ? -2.141 5.191 15.609 1 98.56 56 ARG B N 1
ATOM 1728 C CA . ARG B 1 56 ? -1.271 5.816 16.594 1 98.56 56 ARG B CA 1
ATOM 1729 C C . ARG B 1 56 ? -0.903 7.238 16.188 1 98.56 56 ARG B C 1
ATOM 1731 O O . ARG B 1 56 ? -1.073 8.18 16.953 1 98.56 56 ARG B O 1
ATOM 1738 N N . GLU B 1 57 ? -0.373 7.414 14.945 1 98 57 GLU B N 1
ATOM 1739 C CA . GLU B 1 57 ? 0.086 8.711 14.461 1 98 57 G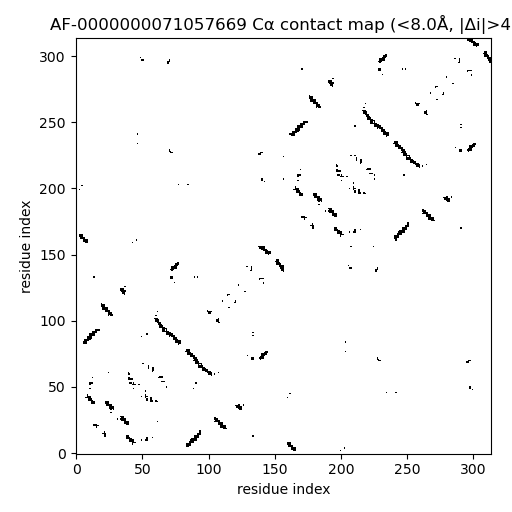LU B CA 1
ATOM 1740 C C . GLU B 1 57 ? -1.05 9.734 14.453 1 98 57 GLU B C 1
ATOM 1742 O O . GLU B 1 57 ? -0.857 10.891 14.836 1 98 57 GLU B O 1
ATOM 1747 N N . VAL B 1 58 ? -2.268 9.336 14.016 1 98.31 58 VAL B N 1
ATOM 1748 C CA . VAL B 1 58 ? -3.41 10.242 13.969 1 98.31 58 VAL B CA 1
ATOM 1749 C C . VAL B 1 58 ? -3.781 10.688 15.383 1 98.31 58 VAL B C 1
ATOM 1751 O O . VAL B 1 58 ? -4.02 11.867 15.633 1 98.31 58 VAL B O 1
ATOM 1754 N N . TYR B 1 59 ? -3.785 9.75 16.266 1 98.31 59 TYR B N 1
ATOM 1755 C CA . TYR B 1 59 ? -4.109 10.094 17.641 1 98.31 59 TYR B CA 1
ATOM 1756 C C . TYR B 1 59 ? -3.082 11.07 18.219 1 98.31 59 TYR B C 1
ATOM 1758 O O . TYR B 1 59 ? -3.443 12.086 18.812 1 98.31 59 TYR B O 1
ATOM 1766 N N . GLU B 1 60 ? -1.836 10.742 18.078 1 97.12 60 GLU B N 1
ATOM 1767 C CA . GLU B 1 60 ? -0.751 11.555 18.625 1 97.12 60 GLU B CA 1
ATOM 1768 C C . GLU B 1 60 ? -0.804 12.977 18.062 1 97.12 60 GLU B C 1
ATOM 1770 O O . GLU B 1 60 ? -0.54 13.938 18.797 1 97.12 60 GLU B O 1
ATOM 1775 N N . GLU B 1 61 ? -1.171 13.117 16.781 1 96.62 61 GLU B N 1
ATOM 1776 C CA . GLU B 1 61 ? -1.054 14.414 16.125 1 96.62 61 GLU B CA 1
ATOM 1777 C C . GLU B 1 61 ? -2.355 15.203 16.219 1 96.62 61 GLU B C 1
ATOM 1779 O O . GLU B 1 61 ? -2.346 16.438 16.156 1 96.62 61 GLU B O 1
ATOM 1784 N N . THR B 1 62 ? -3.52 14.539 16.359 1 97.75 62 THR B N 1
ATOM 1785 C CA . THR B 1 6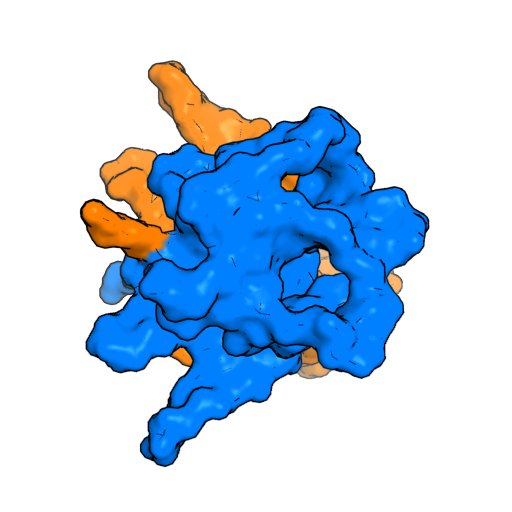2 ? -4.773 15.258 16.188 1 97.75 62 THR B CA 1
ATOM 1786 C C . THR B 1 62 ? -5.68 15.078 17.391 1 97.75 62 THR B C 1
ATOM 1788 O O . THR B 1 62 ? -6.656 15.812 17.562 1 97.75 62 THR B O 1
ATOM 1791 N N . GLY B 1 63 ? -5.441 14.062 18.188 1 97.88 63 GLY B N 1
ATOM 1792 C CA . GLY B 1 63 ? -6.305 13.742 19.312 1 97.88 63 GLY B CA 1
ATOM 1793 C C . GLY B 1 63 ? -7.457 12.828 18.938 1 97.88 63 GLY B C 1
ATOM 1794 O O . GLY B 1 63 ? -8.172 12.328 19.812 1 97.88 63 GLY B O 1
ATOM 1795 N N . LEU B 1 64 ? -7.656 12.516 17.719 1 98.5 64 LEU B N 1
ATOM 1796 C CA . LEU B 1 64 ? -8.766 11.68 17.281 1 98.5 64 LEU B CA 1
ATOM 1797 C C . LEU B 1 64 ? -8.375 10.211 17.297 1 98.5 64 LEU B C 1
ATOM 1799 O O . LEU B 1 64 ? -7.262 9.852 16.906 1 98.5 64 LEU B O 1
ATOM 1803 N N . THR B 1 65 ? -9.242 9.383 17.781 1 98.69 65 THR B N 1
ATOM 1804 C CA . THR B 1 65 ? -9.156 7.938 17.594 1 98.69 65 THR B CA 1
ATOM 1805 C C . THR B 1 65 ? -9.945 7.516 16.344 1 98.69 65 THR B C 1
ATOM 1807 O O . THR B 1 65 ? -11.148 7.762 16.266 1 98.69 65 THR B O 1
ATOM 1810 N N . ILE B 1 66 ? -9.273 6.941 15.422 1 98.75 66 ILE B N 1
ATOM 1811 C CA . ILE B 1 66 ? -9.938 6.586 14.18 1 98.75 66 ILE B CA 1
ATOM 1812 C C . ILE B 1 66 ? -10.211 5.086 14.148 1 98.75 66 ILE B C 1
ATOM 1814 O O . ILE B 1 66 ? -9.523 4.309 14.82 1 98.75 66 ILE B O 1
ATOM 1818 N N . PHE B 1 67 ? -11.219 4.719 13.328 1 98.19 67 PHE B N 1
ATOM 1819 C CA . PHE B 1 67 ? -11.617 3.324 13.195 1 98.19 67 PHE B CA 1
ATOM 1820 C C . PHE B 1 67 ? -11.734 2.934 11.727 1 98.19 67 PHE B C 1
ATOM 1822 O O . PHE B 1 67 ? -12.227 3.713 10.906 1 98.19 67 PHE B O 1
ATOM 1829 N N . HIS B 1 68 ? -11.227 1.772 11.391 1 97.25 68 HIS B N 1
ATOM 1830 C CA . HIS B 1 68 ? -11.359 1.14 10.086 1 97.25 68 HIS B CA 1
ATOM 1831 C C . HIS B 1 68 ? -10.797 2.029 8.984 1 97.25 68 HIS B C 1
ATOM 1833 O O . HIS B 1 68 ? -11.453 2.262 7.969 1 97.25 68 HIS B O 1
ATOM 1839 N N . PRO B 1 69 ? -9.602 2.598 9.219 1 98.12 69 PRO B N 1
ATOM 1840 C CA . PRO B 1 69 ? -8.992 3.295 8.086 1 98.12 69 PRO B CA 1
ATOM 1841 C C . PRO B 1 69 ? -8.742 2.375 6.895 1 98.12 69 PRO B C 1
ATOM 1843 O O . PRO B 1 69 ? -8.391 1.207 7.074 1 98.12 69 PRO B O 1
ATOM 1846 N N . ARG B 1 70 ? -8.906 2.922 5.742 1 95.88 70 ARG B N 1
ATOM 1847 C CA . ARG B 1 70 ? -8.727 2.133 4.527 1 95.88 70 ARG B CA 1
ATOM 1848 C C . ARG B 1 70 ? -7.547 2.645 3.707 1 95.88 70 ARG B C 1
ATOM 1850 O O . ARG B 1 70 ? -7.383 3.854 3.533 1 95.88 70 ARG B O 1
ATOM 1857 N N . LEU B 1 71 ? -6.758 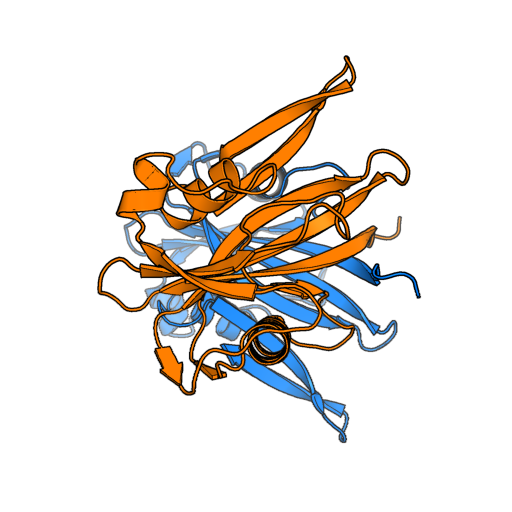1.692 3.254 1 97.88 71 LEU B N 1
ATOM 1858 C CA . LEU B 1 71 ? -5.68 2.043 2.332 1 97.88 71 LEU B CA 1
ATOM 1859 C C . LEU B 1 71 ? -6.23 2.363 0.948 1 97.88 71 LEU B C 1
ATOM 1861 O O . LEU B 1 71 ? -6.906 1.531 0.336 1 97.88 71 LEU B O 1
ATOM 1865 N N . VAL B 1 72 ? -5.926 3.57 0.422 1 96.62 72 VAL B N 1
ATOM 1866 C CA . VAL B 1 72 ? -6.543 3.943 -0.846 1 96.62 72 VAL B CA 1
ATOM 1867 C C . VAL B 1 72 ? -5.465 4.113 -1.916 1 96.62 72 VAL B C 1
ATOM 1869 O O . VAL B 1 72 ? -5.777 4.27 -3.1 1 96.62 72 VAL B O 1
ATOM 1872 N N . GLY B 1 73 ? -4.195 4.094 -1.497 1 97.88 73 GLY B N 1
ATOM 1873 C CA . GLY B 1 73 ? -3.121 4.234 -2.465 1 97.88 73 GLY B CA 1
ATOM 1874 C C . GLY B 1 73 ? -1.762 4.43 -1.823 1 97.88 73 GLY B C 1
ATOM 1875 O O . GLY B 1 73 ? -1.61 4.254 -0.612 1 97.88 73 GLY B O 1
ATOM 1876 N N . MET B 1 74 ? -0.805 4.699 -2.684 1 98.75 74 MET B N 1
ATOM 1877 C CA . MET B 1 74 ? 0.587 4.898 -2.293 1 98.75 74 MET B CA 1
ATOM 1878 C C . MET B 1 74 ? 1.145 6.18 -2.904 1 98.75 74 MET B C 1
ATOM 1880 O O . MET B 1 74 ? 0.799 6.535 -4.035 1 98.75 74 MET B O 1
ATOM 1884 N N . LYS B 1 75 ? 1.91 6.797 -2.135 1 98.62 75 LYS B N 1
ATOM 1885 C CA . LYS B 1 75 ? 2.832 7.812 -2.635 1 98.62 75 LYS B CA 1
ATOM 1886 C C . LYS B 1 75 ? 4.281 7.422 -2.352 1 98.62 75 LYS B C 1
ATOM 1888 O O . LYS B 1 75 ? 4.609 6.98 -1.248 1 98.62 75 LYS B O 1
ATOM 1893 N N . HIS B 1 76 ? 5.172 7.543 -3.377 1 98.44 76 HIS B N 1
ATOM 1894 C CA . HIS B 1 76 ? 6.543 7.184 -3.033 1 98.44 76 HIS B CA 1
ATOM 1895 C C . HIS B 1 76 ? 7.539 7.805 -4.008 1 98.44 76 HIS B C 1
ATOM 1897 O O . HIS B 1 76 ? 7.156 8.242 -5.098 1 98.44 76 HIS B O 1
ATOM 1903 N N . PHE B 1 77 ? 8.719 7.898 -3.6 1 97.62 77 PHE B N 1
ATOM 1904 C CA . PHE B 1 77 ? 9.852 8.484 -4.301 1 97.62 77 PHE B CA 1
ATOM 1905 C C . PHE B 1 77 ? 11.172 7.992 -3.709 1 97.62 77 PHE B C 1
ATOM 1907 O O . PHE B 1 77 ? 11.172 7.23 -2.742 1 97.62 77 PHE B O 1
ATOM 1914 N N . HIS B 1 78 ? 12.266 8.367 -4.348 1 96.38 78 HIS B N 1
ATOM 1915 C CA . HIS B 1 78 ? 13.594 8.094 -3.812 1 96.38 78 HIS B CA 1
ATOM 1916 C C . HIS B 1 78 ? 14.305 9.383 -3.42 1 96.38 78 HIS B C 1
ATOM 1918 O O . HIS B 1 78 ? 14.297 10.359 -4.172 1 96.38 78 HIS B O 1
ATOM 1924 N N . LEU B 1 79 ? 14.836 9.344 -2.229 1 94.5 79 LEU B N 1
ATOM 1925 C CA . LEU B 1 79 ? 15.57 10.508 -1.75 1 94.5 79 LEU B CA 1
ATOM 1926 C C . LEU B 1 79 ? 16.781 10.781 -2.635 1 94.5 79 LEU B C 1
ATOM 1928 O O . LEU B 1 79 ? 17.531 9.867 -2.982 1 94.5 79 LEU B O 1
ATOM 1932 N N . ARG B 1 80 ? 17 12.016 -2.898 1 91 80 ARG B N 1
ATOM 1933 C CA . ARG B 1 80 ? 18.031 12.414 -3.852 1 91 80 ARG B CA 1
ATOM 1934 C C . ARG B 1 80 ? 19.422 12.055 -3.336 1 91 80 ARG B C 1
ATOM 1936 O O . ARG B 1 80 ? 20.234 11.492 -4.07 1 91 80 ARG B O 1
ATOM 1943 N N . LYS B 1 81 ? 19.734 12.289 -2.105 1 90.62 81 LYS B N 1
ATOM 1944 C CA . LYS B 1 81 ? 21.078 12.172 -1.555 1 90.62 81 LYS B CA 1
ATOM 1945 C C . LYS B 1 81 ? 21.438 10.711 -1.272 1 90.62 81 LYS B C 1
ATOM 1947 O O . LYS B 1 81 ? 22.531 10.266 -1.595 1 90.62 81 LYS B O 1
ATOM 1952 N N . THR B 1 82 ? 20.516 9.875 -0.799 1 91.25 82 THR B N 1
ATOM 1953 C CA . THR B 1 82 ? 20.844 8.539 -0.3 1 91.25 82 THR B CA 1
ATOM 1954 C C . THR B 1 82 ? 20.328 7.469 -1.262 1 91.25 82 THR B C 1
ATOM 1956 O O . THR B 1 82 ? 20.766 6.32 -1.203 1 91.25 82 THR B O 1
ATOM 1959 N N . GLY B 1 83 ? 19.344 7.887 -2.076 1 92.12 83 GLY B N 1
ATOM 1960 C CA . GLY B 1 83 ? 18.734 6.906 -2.953 1 92.12 83 GLY B CA 1
ATOM 1961 C C . GLY B 1 83 ? 17.75 6 -2.238 1 92.12 83 GLY B C 1
ATOM 1962 O O . GLY B 1 83 ? 17.219 5.051 -2.828 1 92.12 83 GLY B O 1
ATOM 1963 N N . GLN B 1 84 ? 17.469 6.309 -1.006 1 94.88 84 GLN B N 1
ATOM 1964 C CA . GLN B 1 84 ? 16.547 5.496 -0.219 1 94.88 84 GLN B CA 1
ATOM 1965 C C . GLN B 1 84 ? 15.109 5.703 -0.679 1 94.88 84 GLN B C 1
ATOM 1967 O O . GLN B 1 84 ? 14.695 6.828 -0.96 1 94.88 84 GLN B O 1
ATOM 1972 N N . ARG B 1 85 ? 14.422 4.605 -0.702 1 96.94 85 ARG B N 1
ATOM 1973 C CA . ARG B 1 85 ? 13 4.676 -1.049 1 96.94 85 ARG B CA 1
ATOM 1974 C C . ARG B 1 85 ? 12.18 5.207 0.119 1 96.94 85 ARG B C 1
ATOM 1976 O O . ARG B 1 85 ? 12.391 4.805 1.266 1 96.94 85 ARG B O 1
ATOM 1983 N N . TYR B 1 86 ? 11.344 6.137 -0.196 1 97.62 86 TYR B N 1
ATOM 1984 C CA . TYR B 1 86 ? 10.383 6.715 0.742 1 97.62 86 TYR B CA 1
ATOM 1985 C C . TYR B 1 86 ? 8.961 6.332 0.371 1 97.62 86 TYR B C 1
ATOM 1987 O O . TYR B 1 86 ? 8.438 6.766 -0.66 1 97.62 86 TYR B O 1
ATOM 1995 N N . LEU B 1 87 ? 8.305 5.453 1.197 1 98.56 87 LEU B N 1
ATOM 1996 C CA . LEU B 1 87 ? 6.941 5 0.965 1 98.56 87 LEU B CA 1
ATOM 1997 C C . LEU B 1 87 ? 5.969 5.699 1.907 1 98.56 87 LEU B C 1
ATOM 1999 O O . LEU B 1 87 ? 6.215 5.777 3.113 1 98.56 87 LEU B O 1
ATOM 2003 N N . VAL B 1 88 ? 4.902 6.184 1.33 1 98.81 88 VAL B N 1
ATOM 2004 C CA . VAL B 1 88 ? 3.818 6.781 2.104 1 98.81 88 VAL B CA 1
ATOM 2005 C C . VAL B 1 88 ? 2.523 6.008 1.862 1 98.81 88 VAL B C 1
ATOM 2007 O O . VAL B 1 88 ? 1.964 6.051 0.764 1 98.81 88 VAL B O 1
ATOM 2010 N N . PHE B 1 89 ? 2.043 5.285 2.834 1 98.88 89 PHE B N 1
ATOM 2011 C CA . PHE B 1 89 ? 0.747 4.621 2.768 1 98.88 89 PHE B CA 1
ATOM 2012 C C . PHE B 1 89 ? -0.385 5.617 2.982 1 98.88 89 PHE B C 1
ATOM 2014 O O . PHE B 1 89 ? -0.445 6.285 4.02 1 98.88 89 PHE B O 1
ATOM 2021 N N . LEU B 1 90 ? -1.285 5.734 2.049 1 98.81 90 LEU B N 1
ATOM 2022 C CA . LEU B 1 90 ? -2.346 6.734 2.096 1 98.81 90 LEU B CA 1
ATOM 2023 C C . LEU B 1 90 ? -3.656 6.117 2.574 1 98.81 90 LEU B C 1
ATOM 2025 O O . LEU B 1 90 ? -4.215 5.242 1.907 1 98.81 90 LEU B O 1
ATOM 2029 N N . TYR B 1 91 ? -4.156 6.613 3.682 1 98.69 91 TYR B N 1
ATOM 2030 C CA . TYR B 1 91 ? -5.363 6.07 4.293 1 98.69 91 TYR B CA 1
ATOM 2031 C C . TYR B 1 91 ? -6.492 7.094 4.273 1 98.69 91 TYR B C 1
ATOM 2033 O O . TYR B 1 91 ? -6.254 8.297 4.41 1 98.69 91 TYR B O 1
ATOM 2041 N N . LYS B 1 92 ? -7.645 6.656 4.145 1 97.81 92 LYS B N 1
ATOM 2042 C CA . LYS B 1 92 ? -8.867 7.441 4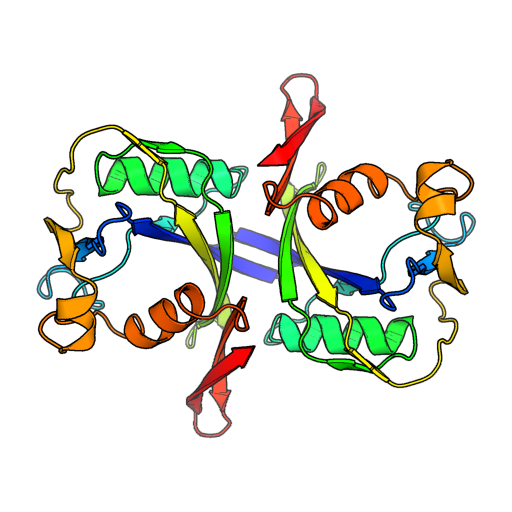.289 1 97.81 92 LYS B CA 1
ATOM 2043 C C . LYS B 1 92 ? -9.75 6.883 5.398 1 97.81 92 LYS B C 1
ATOM 2045 O O . LYS B 1 92 ? -9.859 5.668 5.566 1 97.81 92 LYS B O 1
ATOM 2050 N N . VAL B 1 93 ? -10.406 7.785 6.152 1 98.38 93 VAL B N 1
ATOM 2051 C CA . VAL B 1 93 ? -11.25 7.301 7.242 1 98.38 93 VAL B CA 1
ATOM 2052 C C . VAL B 1 93 ? -12.398 8.273 7.484 1 98.38 93 VAL B C 1
ATOM 2054 O O . VAL B 1 93 ? -12.234 9.492 7.344 1 98.38 93 VAL B O 1
ATOM 2057 N N . THR B 1 94 ? -13.555 7.727 7.855 1 97.88 94 THR B N 1
ATOM 2058 C CA . THR B 1 94 ? -14.719 8.539 8.18 1 97.88 94 THR B CA 1
ATOM 2059 C C . THR B 1 94 ? -15.195 8.25 9.609 1 97.88 94 THR B C 1
ATOM 2061 O O . THR B 1 94 ? -16.047 8.969 10.133 1 97.88 94 THR B O 1
ATOM 2064 N N . GLU B 1 95 ? -14.695 7.207 10.203 1 98.38 95 GLU B N 1
ATOM 2065 C CA . GLU B 1 95 ? -15.102 6.82 11.547 1 98.38 95 GLU B CA 1
ATOM 2066 C C . GLU B 1 95 ? -14.062 7.25 12.578 1 98.38 95 GLU B C 1
ATOM 2068 O O . GLU B 1 95 ? -12.93 6.766 12.562 1 98.38 95 GLU B O 1
ATOM 2073 N N . TYR B 1 96 ? -14.453 8.102 13.445 1 98.62 96 TYR B N 1
ATOM 2074 C CA . TYR B 1 96 ? -13.539 8.609 14.461 1 98.62 96 TYR B CA 1
ATOM 2075 C C . TYR B 1 96 ? -14.297 9.039 15.719 1 98.62 96 TYR B C 1
ATOM 2077 O O . TYR B 1 96 ? -15.516 9.195 15.688 1 98.62 96 TYR B O 1
ATOM 2085 N N . GLN B 1 97 ? -13.539 9.133 16.766 1 98.5 97 GLN B N 1
ATOM 2086 C CA . GLN B 1 97 ? -14.031 9.664 18.031 1 98.5 97 GLN B CA 1
ATOM 2087 C C . GLN B 1 97 ? -13.008 10.602 18.656 1 98.5 97 GLN B C 1
ATOM 2089 O O . GLN B 1 97 ? -11.82 10.523 18.359 1 98.5 97 GLN B O 1
ATOM 2094 N N . GLY B 1 98 ? -13.562 11.5 19.516 1 97.56 98 GLY B N 1
ATOM 2095 C CA . GLY B 1 98 ? -12.688 12.43 20.219 1 97.56 98 GLY B CA 1
ATOM 2096 C C . GLY B 1 98 ? -12.805 13.852 19.703 1 97.56 98 GLY B C 1
ATOM 2097 O O . GLY B 1 98 ? -13.711 14.172 18.922 1 97.56 98 GLY B O 1
ATOM 2098 N N . LYS B 1 99 ? -11.961 14.742 20.266 1 96.44 99 LYS B N 1
ATOM 2099 C CA . LYS B 1 99 ? -11.898 16.141 19.875 1 96.44 99 LYS B CA 1
ATOM 2100 C C . LYS B 1 99 ? -10.523 16.516 19.328 1 96.44 99 LYS B C 1
ATOM 2102 O O . LYS B 1 99 ? -9.5 16.062 19.859 1 96.44 99 LYS B O 1
ATOM 2107 N N . LEU B 1 100 ? -10.555 17.312 18.359 1 97.06 100 LEU B N 1
ATOM 2108 C CA . LEU B 1 100 ? -9.305 17.766 17.766 1 97.06 100 LEU B CA 1
ATOM 2109 C C . LEU B 1 100 ? -8.461 18.516 18.797 1 97.06 100 LEU B C 1
ATOM 2111 O O . LEU B 1 100 ? -8.992 19.297 19.578 1 97.06 100 LEU B O 1
ATOM 2115 N N . ARG B 1 101 ? -7.234 18.266 18.719 1 95.81 101 ARG B N 1
ATOM 2116 C CA . ARG B 1 101 ? -6.281 19 19.562 1 95.81 101 ARG B CA 1
ATOM 2117 C C . ARG B 1 101 ? -5.031 19.359 18.766 1 95.81 101 ARG B C 1
ATOM 2119 O O . ARG B 1 101 ? -4.586 18.594 17.906 1 95.81 101 ARG B O 1
ATOM 2126 N N . ASP B 1 102 ? -4.516 20.469 19.141 1 92.06 102 ASP B N 1
ATOM 2127 C CA . ASP B 1 102 ? -3.248 20.875 18.531 1 92.06 102 ASP B CA 1
ATOM 2128 C C . ASP B 1 102 ? -2.098 20.016 19.047 1 92.06 102 ASP B C 1
ATOM 2130 O O . ASP B 1 102 ? -2.209 19.375 20.094 1 92.06 102 ASP B O 1
ATOM 2134 N N . SER B 1 103 ? -1.104 19.922 18.234 1 84.44 103 SER B N 1
ATOM 2135 C CA . SER B 1 103 ? 0.102 19.203 18.641 1 84.44 103 SER B CA 1
ATOM 2136 C C . SER B 1 103 ? 1.34 20.078 18.484 1 84.44 103 SER B C 1
ATOM 2138 O O . SER B 1 103 ? 1.247 21.219 18.031 1 84.44 103 SER B O 1
ATOM 2140 N N . GLU B 1 104 ? 2.498 19.562 19 1 81.56 104 GLU B N 1
ATOM 2141 C CA . GLU B 1 104 ? 3.773 20.25 18.859 1 81.56 104 GLU B CA 1
ATOM 2142 C C . GLU B 1 104 ? 4.129 20.484 17.391 1 81.56 104 GLU B C 1
ATOM 2144 O O . GLU B 1 104 ? 4.871 21.406 17.062 1 81.56 104 GLU B O 1
ATOM 2149 N N . GLU B 1 105 ? 3.4 19.75 16.547 1 79.19 105 GLU B N 1
ATOM 2150 C CA . GLU B 1 105 ? 3.742 19.812 15.133 1 79.19 105 GLU B CA 1
ATOM 2151 C C . GLU B 1 105 ? 2.951 20.906 14.422 1 79.19 105 GLU B C 1
ATOM 2153 O O . GLU B 1 105 ? 3.314 21.328 13.32 1 79.19 105 GLU B O 1
ATOM 2158 N N . GLY B 1 106 ? 1.906 21.344 15.031 1 83.94 106 GLY B N 1
ATOM 2159 C CA . GLY B 1 106 ? 1.138 22.406 14.422 1 83.94 106 GLY B CA 1
ATOM 2160 C C . GLY B 1 106 ? -0.309 22.438 14.875 1 83.94 106 GLY B C 1
ATOM 2161 O O . GLY B 1 106 ? -0.737 21.594 15.664 1 83.94 106 GLY B O 1
ATOM 2162 N N . LYS B 1 107 ? -0.972 23.484 14.391 1 93.31 107 LYS B N 1
ATOM 2163 C CA . LYS B 1 107 ? -2.404 23.609 14.641 1 93.31 107 LYS B CA 1
ATOM 2164 C C . LYS B 1 107 ? -3.199 22.625 13.781 1 93.31 107 LYS B C 1
ATOM 2166 O O . LYS B 1 107 ? -2.924 22.469 12.594 1 93.31 107 LYS B O 1
ATOM 2171 N N . VAL B 1 108 ? -4.164 21.922 14.383 1 96.75 108 VAL B N 1
ATOM 2172 C CA . VAL B 1 108 ? -4.984 20.938 13.672 1 96.75 108 VAL B CA 1
ATOM 2173 C C . VAL B 1 108 ? -6.402 21.484 13.5 1 96.75 108 VAL B C 1
ATOM 2175 O O . VAL B 1 108 ? -7.035 21.906 14.477 1 96.75 108 VAL B O 1
ATOM 2178 N N . VAL B 1 109 ? -6.891 21.484 12.25 1 96.44 109 VAL B N 1
ATOM 2179 C CA . VAL B 1 109 ? -8.156 22.156 11.977 1 96.44 109 VAL B CA 1
ATOM 2180 C C . VAL B 1 109 ? -8.961 21.344 10.961 1 96.44 109 VAL B C 1
ATOM 2182 O O . VAL B 1 109 ? -8.391 20.578 10.18 1 96.44 109 VAL B O 1
ATOM 2185 N N . TRP B 1 110 ? -10.227 21.5 11.039 1 97.56 110 TRP B N 1
ATOM 2186 C CA . TRP B 1 110 ? -11.102 21.078 9.945 1 97.56 110 TRP B CA 1
ATOM 2187 C C . TRP B 1 110 ? -11.062 22.078 8.805 1 97.56 110 TRP B C 1
ATOM 2189 O O . TRP B 1 110 ? -11.219 23.281 9.023 1 97.56 110 TRP B O 1
ATOM 2199 N N . ILE B 1 111 ? -10.859 21.578 7.66 1 96.94 111 ILE B N 1
ATOM 2200 C CA . ILE B 1 111 ? -10.844 22.438 6.477 1 96.94 111 ILE B CA 1
ATOM 2201 C C . ILE B 1 111 ? -11.891 21.953 5.48 1 96.94 111 ILE B C 1
ATOM 2203 O O . ILE B 1 111 ? -12.039 20.75 5.254 1 96.94 111 ILE B O 1
ATOM 2207 N N . SER B 1 112 ? -12.57 22.922 4.871 1 96.75 112 SER B N 1
ATOM 2208 C CA . SER B 1 112 ? -13.555 22.562 3.85 1 96.75 112 SER B CA 1
ATOM 2209 C C . SER B 1 112 ? -12.875 22.203 2.533 1 96.75 112 SER B C 1
ATOM 2211 O O . SER B 1 112 ? -11.969 22.922 2.08 1 96.75 112 SER B O 1
ATOM 2213 N N . ARG B 1 113 ? -13.352 21.156 1.94 1 94 113 ARG B N 1
ATOM 2214 C CA . ARG B 1 113 ? -12.859 20.797 0.614 1 94 113 ARG B CA 1
ATOM 2215 C C . ARG B 1 113 ? -13.102 21.922 -0.385 1 94 113 ARG B C 1
ATOM 2217 O O . ARG B 1 113 ? -12.305 22.125 -1.303 1 94 113 ARG B O 1
ATOM 2224 N N . LYS B 1 114 ? -14.18 22.594 -0.173 1 94.19 114 LYS B N 1
ATOM 2225 C CA . LYS B 1 114 ? -14.508 23.734 -1.031 1 94.19 114 LYS B CA 1
ATOM 2226 C C . LYS B 1 114 ? -13.438 24.812 -0.953 1 94.19 114 LYS B C 1
ATOM 2228 O O . LYS B 1 114 ? -13.023 25.359 -1.978 1 94.19 114 LYS B O 1
ATOM 2233 N N . ASP B 1 115 ? -13.008 25.078 0.234 1 94.31 115 ASP B N 1
ATOM 2234 C CA . ASP B 1 115 ? -11.953 26.078 0.42 1 94.31 115 ASP B CA 1
ATOM 2235 C C . ASP B 1 115 ? -10.648 25.625 -0.224 1 94.31 115 ASP B C 1
ATOM 2237 O O . ASP B 1 115 ? -9.906 26.438 -0.776 1 94.31 115 ASP B O 1
ATOM 2241 N N . LEU B 1 116 ? -10.367 24.328 -0.157 1 92.69 116 LEU B N 1
ATOM 2242 C CA . LEU B 1 116 ? -9.188 23.781 -0.813 1 92.69 116 LEU B CA 1
ATOM 2243 C C . LEU B 1 116 ? -9.266 23.969 -2.324 1 92.69 116 LEU B C 1
ATOM 2245 O O . LEU B 1 116 ? -8.312 24.422 -2.945 1 92.69 116 LEU B O 1
ATOM 2249 N N . GLU B 1 117 ? -10.383 23.672 -2.832 1 90.75 117 GLU B N 1
ATOM 2250 C CA . GLU B 1 117 ? -10.602 23.75 -4.273 1 90.75 117 GLU B CA 1
ATOM 2251 C C . GLU B 1 117 ? -10.477 25.188 -4.766 1 90.75 117 GLU B C 1
ATOM 2253 O O . GLU B 1 117 ? -9.992 25.438 -5.875 1 90.75 117 GLU B O 1
ATOM 2258 N N . LYS B 1 118 ? -10.875 26.078 -3.908 1 93.69 118 LYS B N 1
ATOM 2259 C CA . LYS B 1 118 ? -10.883 27.5 -4.285 1 93.69 118 LYS B CA 1
ATOM 2260 C C . LYS B 1 118 ? -9.523 28.141 -4.027 1 93.69 118 LYS B C 1
ATOM 2262 O O . LYS B 1 118 ? -9.344 29.344 -4.254 1 93.69 118 LYS B O 1
ATOM 2267 N N . GLY B 1 119 ? -8.602 27.359 -3.51 1 91.38 119 GLY B N 1
ATOM 2268 C CA . GLY B 1 119 ? -7.25 27.859 -3.291 1 91.38 119 GLY B CA 1
ATOM 2269 C C . GLY B 1 119 ? -7.137 28.75 -2.072 1 91.38 119 GLY B C 1
ATOM 2270 O O . GLY B 1 119 ? -6.234 29.594 -1.988 1 91.38 119 GLY B O 1
ATOM 2271 N N . ARG B 1 120 ? -8.055 28.625 -1.104 1 93.19 120 ARG B N 1
ATOM 2272 C CA . ARG B 1 120 ? -8.07 29.516 0.062 1 93.19 120 ARG B CA 1
ATOM 2273 C C . ARG B 1 120 ? -7.145 28.984 1.155 1 93.19 120 ARG B C 1
ATOM 2275 O O . ARG B 1 120 ? -6.949 29.641 2.178 1 93.19 120 ARG B O 1
ATOM 2282 N N . ILE B 1 121 ? -6.656 27.812 0.971 1 93.12 121 ILE B N 1
ATOM 2283 C CA . ILE B 1 121 ? -5.77 27.172 1.941 1 93.12 121 ILE B CA 1
ATOM 2284 C C . ILE B 1 121 ? -4.391 26.969 1.322 1 93.12 121 ILE B C 1
ATOM 2286 O O . ILE B 1 121 ? -4.27 26.422 0.223 1 93.12 121 ILE B O 1
ATOM 2290 N N . GLU B 1 122 ? -3.342 27.453 1.984 1 92.62 122 GLU B N 1
ATOM 2291 C CA . GLU B 1 122 ? -1.978 27.188 1.536 1 92.62 122 GLU B CA 1
ATOM 2292 C C . GLU B 1 122 ? -1.551 25.766 1.869 1 92.62 122 GLU B C 1
ATOM 2294 O O . GLU B 1 122 ? -1.292 25.453 3.031 1 92.62 122 GLU B O 1
ATOM 2299 N N . LEU B 1 123 ? -1.44 24.953 0.896 1 94.44 123 LEU B N 1
ATOM 2300 C CA . LEU B 1 123 ? -1.068 23.547 1.06 1 94.44 123 LEU B CA 1
ATOM 2301 C C . LEU B 1 123 ? 0.447 23.375 1.039 1 94.44 123 LEU B C 1
ATOM 2303 O O . LEU B 1 123 ? 1.147 24.109 0.339 1 94.44 123 LEU B O 1
ATOM 2307 N N . ALA B 1 124 ? 0.918 22.484 1.854 1 93 124 ALA B N 1
ATOM 2308 C CA . ALA B 1 124 ? 2.328 22.109 1.766 1 93 124 ALA B CA 1
ATOM 2309 C C . ALA B 1 124 ? 2.668 21.578 0.379 1 93 124 ALA B C 1
ATOM 2311 O O . ALA B 1 124 ? 1.778 21.172 -0.371 1 93 124 ALA B O 1
ATOM 2312 N N . GLU B 1 125 ? 3.971 21.625 0.14 1 90.44 125 GLU B N 1
ATOM 2313 C CA . GLU B 1 125 ? 4.441 21.125 -1.148 1 90.44 125 GLU B CA 1
ATOM 2314 C C . GLU B 1 125 ? 3.959 19.703 -1.4 1 90.44 125 GLU B C 1
ATOM 2316 O O . GLU B 1 125 ? 3.996 18.859 -0.501 1 90.44 125 GLU B O 1
ATOM 2321 N N . SER B 1 126 ? 3.412 19.375 -2.562 1 93.06 126 SER B N 1
ATOM 2322 C CA . SER B 1 126 ? 3.029 18.062 -3.088 1 93.06 126 SER B CA 1
ATOM 2323 C C . SER B 1 126 ? 1.691 17.609 -2.516 1 93.06 126 SER B C 1
ATOM 2325 O O . SER B 1 126 ? 1.213 16.516 -2.834 1 93.06 126 SER B O 1
ATOM 2327 N N . MET B 1 127 ? 1.069 18.406 -1.657 1 96 127 MET B N 1
ATOM 2328 C CA . MET B 1 127 ? -0.199 18.016 -1.052 1 96 127 MET B CA 1
ATOM 2329 C C . MET B 1 127 ? -1.319 18.016 -2.086 1 96 127 MET B C 1
ATOM 2331 O O . MET B 1 127 ? -2.209 17.156 -2.041 1 96 127 MET B O 1
ATOM 2335 N N . THR B 1 128 ? -1.26 18.984 -2.963 1 94.81 128 THR B N 1
ATOM 2336 C CA . THR B 1 128 ? -2.262 19 -4.023 1 94.81 128 THR B CA 1
ATOM 2337 C C . THR B 1 128 ? -2.25 17.703 -4.816 1 94.81 128 THR B C 1
ATOM 2339 O O . THR B 1 128 ? -3.303 17.109 -5.07 1 94.81 128 THR B O 1
ATOM 2342 N N . GLU B 1 129 ? -1.094 17.281 -5.223 1 96.62 129 GLU B N 1
ATOM 2343 C CA . GLU B 1 129 ? -0.935 16.031 -5.969 1 96.62 129 GLU B CA 1
ATOM 2344 C C . GLU B 1 129 ? -1.389 14.828 -5.148 1 96.62 129 GLU B C 1
ATOM 2346 O O . GLU B 1 129 ? -2.039 13.922 -5.672 1 96.62 129 GLU B O 1
ATOM 2351 N N . THR B 1 130 ? -1.026 14.875 -3.869 1 97.81 130 THR B N 1
ATOM 2352 C CA . THR B 1 130 ? -1.391 13.773 -2.977 1 97.81 130 THR B CA 1
ATOM 2353 C C . THR B 1 130 ? -2.906 13.672 -2.844 1 97.81 130 THR B C 1
ATOM 2355 O O . THR B 1 130 ? -3.463 12.57 -2.895 1 97.81 130 THR B O 1
ATOM 2358 N N . LEU B 1 131 ? -3.58 14.789 -2.74 1 97.12 131 LEU B N 1
ATOM 2359 C CA . LEU B 1 131 ? -5.027 14.812 -2.566 1 97.12 131 LEU B CA 1
ATOM 2360 C C . LEU B 1 131 ? -5.73 14.234 -3.791 1 97.12 131 LEU B C 1
ATOM 2362 O O . LEU B 1 131 ? -6.828 13.688 -3.678 1 97.12 131 LEU B O 1
ATOM 2366 N N . GLN B 1 132 ? -5.098 14.273 -4.961 1 96.19 132 GLN B N 1
ATOM 2367 C CA . GLN B 1 132 ? -5.68 13.703 -6.172 1 96.19 132 GLN B CA 1
ATOM 2368 C C . GLN B 1 132 ? -5.824 12.188 -6.055 1 96.19 132 GLN B C 1
ATOM 2370 O O . GLN B 1 132 ? -6.777 11.609 -6.578 1 96.19 132 GLN B O 1
ATOM 2375 N N . VAL B 1 133 ? -4.902 11.586 -5.352 1 97.44 133 VAL B N 1
ATOM 2376 C CA . VAL B 1 133 ? -4.973 10.141 -5.156 1 97.44 133 VAL B CA 1
ATOM 2377 C C . VAL B 1 133 ? -6.211 9.789 -4.332 1 97.44 133 VAL B C 1
ATOM 2379 O O . VAL B 1 133 ? -6.891 8.797 -4.609 1 97.44 133 VAL B O 1
ATOM 2382 N N . PHE B 1 134 ? -6.535 10.617 -3.379 1 96.75 134 PHE B N 1
ATOM 2383 C CA . PHE B 1 134 ? -7.68 10.383 -2.504 1 96.75 134 PHE B CA 1
ATOM 2384 C C . PHE B 1 134 ? -8.984 10.609 -3.246 1 96.75 134 PHE B C 1
ATOM 2386 O O . PHE B 1 134 ? -10.008 10.016 -2.914 1 96.75 134 PHE B O 1
ATOM 2393 N N . GLU B 1 135 ? -8.945 11.469 -4.184 1 92.81 135 GLU B N 1
ATOM 2394 C CA . GLU B 1 135 ? -10.172 11.922 -4.828 1 92.81 135 GLU B CA 1
ATOM 2395 C C . GLU B 1 135 ? -10.5 11.078 -6.055 1 92.81 135 GLU B C 1
ATOM 2397 O O . GLU B 1 135 ? -11.625 11.117 -6.559 1 92.81 135 GLU B O 1
ATOM 2402 N N . SER B 1 136 ? -9.539 10.352 -6.543 1 93.56 136 SER B N 1
ATOM 2403 C CA . SER B 1 136 ? -9.742 9.586 -7.766 1 93.56 136 SER B CA 1
ATOM 2404 C C . SER B 1 136 ? -9.961 8.102 -7.457 1 93.56 136 SER B C 1
ATOM 2406 O O . SER B 1 136 ? -9.289 7.543 -6.586 1 93.56 136 SER B O 1
ATOM 2408 N N . LYS B 1 137 ? -10.859 7.512 -8.195 1 89.5 137 LYS B N 1
ATOM 2409 C CA . LYS B 1 137 ? -11.086 6.074 -8.062 1 89.5 137 LYS B CA 1
ATOM 2410 C C . LYS B 1 137 ? -10.148 5.281 -8.969 1 89.5 137 LYS B C 1
ATOM 2412 O O . LYS B 1 137 ? -10.023 4.062 -8.836 1 89.5 137 LYS B O 1
ATOM 2417 N N . ASP B 1 138 ? -9.461 5.996 -9.797 1 93.19 138 ASP B N 1
ATOM 2418 C CA . ASP B 1 138 ? -8.672 5.316 -10.82 1 93.19 138 ASP B CA 1
ATOM 2419 C C . ASP B 1 138 ? -7.18 5.441 -10.539 1 93.19 138 ASP B C 1
ATOM 2421 O O . ASP B 1 138 ? -6.352 4.992 -11.328 1 93.19 138 ASP B O 1
ATOM 2425 N N . ILE B 1 139 ? -6.867 6.129 -9.469 1 96.56 139 ILE B N 1
ATOM 2426 C CA . ILE B 1 139 ? -5.461 6.344 -9.133 1 96.56 139 ILE B CA 1
ATOM 2427 C C . ILE B 1 139 ? -5.156 5.715 -7.777 1 96.56 139 ILE B C 1
ATOM 2429 O O . ILE B 1 139 ? -5.852 5.973 -6.793 1 96.56 139 ILE B O 1
ATOM 2433 N N . SER B 1 140 ? -4.133 4.879 -7.773 1 97.5 140 SER B N 1
ATOM 2434 C CA . SER B 1 140 ? -3.771 4.289 -6.488 1 97.5 140 SER B CA 1
ATOM 2435 C C . SER B 1 140 ? -2.281 4.449 -6.207 1 97.5 140 SER B C 1
ATOM 2437 O O . SER B 1 140 ? -1.776 3.941 -5.203 1 97.5 140 SER B O 1
ATOM 2439 N N . GLU B 1 141 ? -1.586 5.094 -7.086 1 98.56 141 GLU B N 1
ATOM 2440 C CA . GLU B 1 141 ? -0.151 5.289 -6.902 1 98.56 141 GLU B CA 1
ATOM 2441 C C . GLU B 1 141 ? 0.29 6.656 -7.418 1 98.56 141 GLU B C 1
ATOM 2443 O O . GLU B 1 141 ? -0.051 7.043 -8.539 1 98.56 141 GLU B O 1
ATOM 2448 N N . LEU B 1 142 ? 0.917 7.402 -6.641 1 98.69 142 LEU B N 1
ATOM 2449 C CA . LEU B 1 142 ? 1.646 8.609 -7 1 98.69 142 LEU B CA 1
ATOM 2450 C C . LEU B 1 142 ? 3.15 8.406 -6.855 1 98.69 142 LEU B C 1
ATOM 2452 O O . LEU B 1 142 ? 3.648 8.211 -5.742 1 98.69 142 LEU B O 1
ATOM 2456 N N . PHE B 1 143 ? 3.824 8.422 -7.988 1 98.56 143 PHE B N 1
ATOM 2457 C CA . PHE B 1 143 ? 5.25 8.109 -8.023 1 98.56 143 PHE B CA 1
ATOM 2458 C C . PHE B 1 143 ? 6.047 9.297 -8.555 1 98.56 143 PHE B C 1
ATOM 2460 O O . PHE B 1 143 ? 5.641 9.945 -9.523 1 98.56 143 PHE B O 1
ATOM 2467 N N . TYR B 1 144 ? 7.094 9.633 -7.824 1 97.75 144 TYR B N 1
ATOM 2468 C CA . TYR B 1 144 ? 8.023 10.656 -8.297 1 97.75 144 TYR B CA 1
ATOM 2469 C C . TYR B 1 144 ? 9.367 10.039 -8.656 1 97.75 144 TYR B C 1
ATOM 2471 O O . TYR B 1 144 ? 9.898 9.195 -7.926 1 97.75 144 TYR B O 1
ATOM 2479 N N . GLU B 1 145 ? 9.883 10.406 -9.719 1 95.62 145 GLU B N 1
ATOM 2480 C CA . GLU B 1 145 ? 11.219 9.969 -10.125 1 95.62 145 GLU B CA 1
ATOM 2481 C C . GLU B 1 145 ? 11.977 11.094 -10.828 1 95.62 145 GLU B C 1
ATOM 2483 O O . GLU B 1 145 ? 11.375 11.898 -11.547 1 95.62 145 GLU B O 1
ATOM 2488 N N . ARG B 1 146 ? 13.234 11.195 -10.57 1 92.69 146 ARG B N 1
ATOM 2489 C CA . ARG B 1 146 ? 14.055 12.18 -11.266 1 92.69 146 ARG B CA 1
ATOM 2490 C C . ARG B 1 146 ? 14.484 11.664 -12.633 1 92.69 146 ARG B C 1
ATOM 2492 O O . ARG B 1 146 ? 14.898 10.508 -12.766 1 92.69 146 ARG B O 1
ATOM 2499 N N . ASP B 1 147 ? 14.367 12.523 -13.594 1 90.44 147 ASP B N 1
ATOM 2500 C CA . ASP B 1 147 ? 14.773 12.125 -14.938 1 90.44 147 ASP B CA 1
ATOM 2501 C C . ASP B 1 147 ? 16.266 12.398 -15.164 1 90.44 147 ASP B C 1
ATOM 2503 O O . ASP B 1 147 ? 17 12.711 -14.227 1 90.44 147 ASP B O 1
ATOM 2507 N N . GLU B 1 148 ? 16.672 12.25 -16.406 1 90.69 148 GLU B N 1
ATOM 2508 C CA . GLU B 1 148 ? 18.094 12.391 -16.75 1 90.69 148 GLU B CA 1
ATOM 2509 C C . GLU B 1 148 ? 18.594 13.797 -16.469 1 90.69 148 GLU B C 1
ATOM 2511 O O . GLU B 1 148 ? 19.781 13.992 -16.203 1 90.69 148 GLU B O 1
ATOM 2516 N N . SER B 1 149 ? 17.75 14.844 -16.484 1 92.88 149 SER B N 1
ATOM 2517 C CA . SER B 1 149 ? 18.094 16.234 -16.219 1 92.88 149 SER B CA 1
ATOM 2518 C C . SER B 1 149 ? 17.953 16.562 -14.742 1 92.88 149 SER B C 1
ATOM 2520 O O . SER B 1 149 ? 18 17.734 -14.352 1 92.88 149 SER B O 1
ATOM 2522 N N . ASP B 1 150 ? 17.578 15.547 -13.984 1 90.75 150 ASP B N 1
ATOM 2523 C CA . ASP B 1 150 ? 17.438 15.664 -12.531 1 90.75 150 ASP B CA 1
ATOM 2524 C C . ASP B 1 150 ? 16.156 16.406 -12.172 1 90.75 150 ASP B C 1
ATOM 2526 O O . ASP B 1 150 ? 16.047 16.984 -11.086 1 90.75 150 ASP B O 1
ATOM 2530 N N . ASP B 1 151 ? 15.297 16.469 -13.125 1 92.19 151 ASP B N 1
ATOM 2531 C CA . ASP B 1 151 ? 13.984 17.047 -12.867 1 92.19 151 ASP B CA 1
ATOM 2532 C C . ASP B 1 151 ? 13.039 16 -12.273 1 92.19 151 ASP B C 1
ATOM 2534 O O . ASP B 1 151 ? 12.984 14.867 -12.742 1 92.19 151 ASP B O 1
ATOM 2538 N N . LEU B 1 152 ? 12.336 16.438 -11.289 1 92 152 LEU B N 1
ATOM 2539 C CA . LEU B 1 152 ? 11.383 15.539 -10.648 1 92 152 LEU B CA 1
ATOM 2540 C C . LEU B 1 152 ? 10.148 15.352 -11.523 1 92 152 LEU B C 1
ATOM 2542 O O . LEU B 1 152 ? 9.5 16.328 -11.898 1 92 152 LEU B O 1
ATOM 2546 N N . GLN B 1 153 ? 9.93 14.156 -11.922 1 95.81 153 GLN B N 1
ATOM 2547 C CA . GLN B 1 153 ? 8.75 13.789 -12.695 1 95.81 153 GLN B CA 1
ATOM 2548 C C . GLN B 1 153 ? 7.703 13.109 -11.812 1 95.81 153 GLN B C 1
ATOM 2550 O O . GLN B 1 153 ? 8.047 12.352 -10.906 1 95.81 153 GLN B O 1
ATOM 2555 N N . GLN B 1 154 ? 6.492 13.422 -12.117 1 96.81 154 GLN B N 1
ATOM 2556 C CA . GLN B 1 154 ? 5.359 12.898 -11.359 1 96.81 154 GLN B CA 1
ATOM 2557 C C . GLN B 1 154 ? 4.523 11.945 -12.219 1 96.81 154 GLN B C 1
ATOM 2559 O O . GLN B 1 154 ? 4.199 12.258 -13.367 1 96.81 154 GLN B O 1
ATOM 2564 N N . TYR B 1 155 ? 4.195 10.828 -11.695 1 97.31 155 TYR B N 1
ATOM 2565 C CA . TYR B 1 155 ? 3.379 9.828 -12.391 1 97.31 155 TYR B CA 1
ATOM 2566 C C . TYR B 1 155 ? 2.209 9.391 -11.516 1 97.31 155 TYR B C 1
ATOM 2568 O O . TYR B 1 155 ? 2.371 9.148 -10.32 1 97.31 155 TYR B O 1
ATOM 2576 N N . TYR B 1 156 ? 1.026 9.336 -12.125 1 97.25 156 TYR B N 1
ATOM 2577 C CA . TYR B 1 156 ? -0.161 8.75 -11.516 1 97.25 156 TYR B CA 1
ATOM 2578 C C . TYR B 1 156 ? -0.483 7.398 -12.141 1 97.25 156 TYR B C 1
ATOM 2580 O O . TYR B 1 156 ? -0.487 7.258 -13.367 1 97.25 156 TYR B O 1
ATOM 2588 N N . PHE B 1 157 ? -0.639 6.465 -11.289 1 97 157 PHE B N 1
ATOM 2589 C CA . PHE B 1 157 ? -1.056 5.145 -11.75 1 97 157 PHE B CA 1
ATOM 2590 C C . PHE B 1 157 ? -2.301 4.68 -11 1 97 157 PHE B C 1
ATOM 2592 O O . PHE B 1 157 ? -2.523 5.074 -9.852 1 97 157 PHE B O 1
#

Foldseek 3Di:
DPPDAAAWEKEFEWEDAVPQKTKWFAADVVVDVQGFTDTFMTTDDPPDDPVRRRQVRCCQAWVKRFPDWDFQAWEWEADDPPRHIYIYGYTYGNGIDGGTDHHPRGHMDIDGNVCVVVVVTGHTPCRVVVVVSVVDNVFHYWYWYQDPVRDIDIDTD/DPPDAAAWEKEFEWEDQVPQKTKWFAADVVVDVQGFTDTFMTTDDPPDDPVRRRQVRCCQAWVKRFPDWDFQAWEWEADDPPRHIYIYTYTYGNGIDGGTDHHPRGHMDIDGNVCVVVVVTGHTPCRVVVVVSVVDNVFHYWYWYQDPVRDIDIDTD

Radius of gyration: 20.32 Å; Cα contacts (8 Å, |Δi|>4): 723; chains: 2; bounding box: 42×60×48 Å

pLDDT: mean 93.74, std 8.3, range [45.34, 98.88]

InterPro domains:
  IPR000086 NUDIX hydrolase domain [PF00293] (12-121)
  IPR000086 NUDIX hydrolase domain [PS51462] (1-135)
  IPR015797 NUDIX hydrolase-like domain superfamily [SSF55811] (5-121)

Secondary structure (DSSP, 8-state):
--SEEEEEEEEEEEEB-SSSEEEEEEE-TTT-SS-EEE--EEEPPTT--HHHHHHHHHHHHHSPEEES-EEEEEEEEE-TTT--EEEEEEEEE-EEES----BTTBEEEEEEHHHHHTT-S-BPTTHHHHHHHHH-SS--EEEEEE-TTSPEEEEE-/--SEEEEEEEEEEEEB-SSSEEEEEEE-TTT-SS-EEE--EEEPPTT--HHHHHHHHHHHHHSPEEES-EEEEEEEEE-TTT--EEEEEEEEE-EEES----BTTBEEEEEEHHHHHTT-S-BPTTHHHHHHHHH-SS--EEEEEE-TTSPEEEEE-

Nearest PDB structures (foldseek):
  6gll-assembly1_A  TM=8.140E-01  e=6.095E-11  Homo sapiens
  5ghp-assembly2_B  TM=8.076E-01  e=1.076E-10  Homo sapiens
  5mzf-assembly2_B  TM=8.024E-01  e=1.351E-10  Canis lupus familiaris
  3hhj-assembly1_A  TM=8.430E-01  e=4.723E-10  Bartonella henselae str. Houston-1
  5mze-assembly3_C  TM=7.834E-01  e=1.603E-10  Mus musculus